Protein AF-F9PL39-F1 (afdb_monomer_lite)

pLDDT: mean 73.71, std 23.84, range [29.89, 98.06]

Structure (mmCIF, N/CA/C/O backbone):
data_AF-F9PL39-F1
#
_entry.id   AF-F9PL39-F1
#
loop_
_atom_site.group_PDB
_atom_site.id
_atom_site.type_symbol
_atom_site.label_atom_id
_atom_site.label_alt_id
_atom_site.label_comp_id
_atom_site.label_asym_id
_atom_site.label_entity_id
_atom_site.label_seq_id
_atom_site.pdbx_PDB_ins_code
_atom_site.Cartn_x
_atom_site.Cartn_y
_atom_site.Cartn_z
_atom_site.occupancy
_atom_site.B_iso_or_equiv
_atom_site.auth_seq_id
_atom_site.auth_comp_id
_atom_site.auth_asym_id
_atom_site.auth_atom_id
_atom_site.pdbx_PDB_model_num
ATOM 1 N N . MET A 1 1 ? -42.198 9.455 23.123 1.00 63.38 1 MET A N 1
ATOM 2 C CA . MET A 1 1 ? -42.756 9.471 21.752 1.00 63.38 1 MET A CA 1
ATOM 3 C C . MET A 1 1 ? -41.673 9.643 20.684 1.00 63.38 1 MET A C 1
ATOM 5 O O . MET A 1 1 ? -41.397 8.672 20.003 1.00 63.38 1 MET A O 1
ATOM 9 N N . LEU A 1 2 ? -40.977 10.785 20.571 1.00 76.50 2 LEU A N 1
ATOM 10 C CA . LEU A 1 2 ? -39.977 11.014 19.501 1.00 76.50 2 LEU A CA 1
ATOM 11 C C . LEU A 1 2 ? -38.795 10.023 19.470 1.00 76.50 2 LEU A C 1
ATOM 13 O O . LEU A 1 2 ? -38.426 9.562 18.396 1.00 76.50 2 LEU A O 1
ATOM 17 N N . LYS A 1 3 ? -38.233 9.656 20.632 1.00 79.25 3 LYS A N 1
ATOM 18 C CA . LYS A 1 3 ? -37.148 8.654 20.714 1.00 79.25 3 LYS A CA 1
ATOM 19 C C . LYS A 1 3 ? -37.566 7.282 20.179 1.00 79.25 3 LYS A C 1
ATOM 21 O O . LYS A 1 3 ? -36.783 6.631 19.501 1.00 79.25 3 LYS A O 1
ATOM 26 N N . GLU A 1 4 ? -38.802 6.877 20.451 1.00 78.56 4 GLU A N 1
ATOM 27 C CA . GLU A 1 4 ? -39.316 5.569 20.043 1.00 78.56 4 GLU A CA 1
ATOM 28 C C . GLU A 1 4 ? -39.588 5.526 18.538 1.00 78.56 4 GLU A C 1
ATOM 30 O O . GLU A 1 4 ? -39.178 4.595 17.856 1.00 78.56 4 GLU A O 1
ATOM 35 N N . VAL A 1 5 ? -40.165 6.598 17.990 1.00 80.31 5 VAL A N 1
ATOM 36 C CA . VAL A 1 5 ? -40.368 6.746 16.542 1.00 80.31 5 VAL A CA 1
ATOM 37 C C . VAL A 1 5 ? -39.029 6.798 15.794 1.00 80.31 5 VAL A C 1
ATOM 39 O O . VAL A 1 5 ? -38.899 6.205 14.726 1.00 80.31 5 VAL A O 1
ATOM 42 N N . ALA A 1 6 ? -38.013 7.470 16.347 1.00 74.69 6 ALA A N 1
ATOM 43 C CA . ALA A 1 6 ? -36.672 7.499 15.762 1.00 74.69 6 ALA A CA 1
ATOM 44 C C . ALA A 1 6 ? -36.023 6.105 15.743 1.00 74.69 6 ALA A C 1
ATOM 46 O O . ALA A 1 6 ? -35.460 5.705 14.725 1.00 74.69 6 ALA A O 1
ATOM 47 N N . ARG A 1 7 ? -36.158 5.342 16.834 1.00 73.69 7 ARG A N 1
ATOM 48 C CA . ARG A 1 7 ? -35.672 3.960 16.933 1.00 73.69 7 ARG A CA 1
ATOM 49 C C . ARG A 1 7 ? -36.397 3.032 15.955 1.00 73.69 7 ARG A C 1
ATOM 51 O O . ARG A 1 7 ? -35.748 2.272 15.246 1.00 73.69 7 ARG A O 1
ATOM 58 N N . GLN A 1 8 ? -37.719 3.151 15.847 1.00 76.50 8 GLN A N 1
ATOM 59 C CA . GLN A 1 8 ? -38.511 2.400 14.869 1.00 76.50 8 GLN A CA 1
ATOM 60 C C . GLN A 1 8 ? -38.092 2.712 13.428 1.00 76.50 8 GLN A C 1
ATOM 62 O O . GLN A 1 8 ? -37.946 1.794 12.628 1.00 76.50 8 GLN A O 1
ATOM 67 N N . ARG A 1 9 ? -37.829 3.983 13.095 1.00 81.00 9 ARG A N 1
ATOM 68 C CA . ARG A 1 9 ? -37.362 4.381 11.755 1.00 81.00 9 ARG A CA 1
ATOM 69 C C . ARG A 1 9 ? -35.947 3.898 11.434 1.00 81.00 9 ARG A C 1
ATOM 71 O O . ARG A 1 9 ? -35.710 3.515 10.296 1.00 81.00 9 ARG A O 1
ATOM 78 N N . LEU A 1 10 ? -35.033 3.893 12.409 1.00 77.31 10 LEU A N 1
ATOM 79 C CA . LEU A 1 10 ? -33.684 3.331 12.241 1.00 77.31 10 LEU A CA 1
ATOM 80 C C . LEU A 1 10 ? -33.721 1.821 11.960 1.00 77.31 10 LEU A C 1
ATOM 82 O O . LEU A 1 10 ? -32.931 1.326 11.162 1.00 77.31 10 LEU A O 1
ATOM 86 N N . ASN A 1 11 ? -34.668 1.110 12.573 1.00 73.44 11 ASN A N 1
ATOM 87 C CA . ASN A 1 11 ? -34.760 -0.345 12.478 1.00 73.44 11 ASN A CA 1
ATOM 88 C C . ASN A 1 11 ? -35.631 -0.836 11.308 1.00 73.44 11 ASN A C 1
ATOM 90 O O . ASN A 1 11 ? -35.527 -1.999 10.936 1.00 73.44 11 ASN A O 1
ATOM 94 N N . ALA A 1 12 ? -36.463 0.023 10.704 1.00 74.88 12 ALA A N 1
ATOM 95 C CA . ALA A 1 12 ? -37.460 -0.350 9.690 1.00 74.88 12 ALA A CA 1
ATOM 96 C C . ALA A 1 12 ? -36.894 -0.991 8.401 1.00 74.88 12 ALA A C 1
ATOM 98 O O . ALA A 1 12 ? -37.665 -1.496 7.591 1.00 74.88 12 ALA A O 1
ATOM 99 N N . GLY A 1 13 ? -35.572 -0.986 8.205 1.00 66.75 13 GLY A N 1
ATOM 100 C CA . GLY A 1 13 ? -34.894 -1.664 7.094 1.00 66.75 13 GLY A CA 1
ATOM 101 C C . GLY A 1 13 ? -33.728 -2.564 7.512 1.00 66.75 13 GLY A C 1
ATOM 102 O O . GLY A 1 13 ? -33.015 -3.058 6.643 1.00 66.75 13 GLY A O 1
ATOM 103 N N . GLN A 1 14 ? -33.499 -2.762 8.814 1.00 69.56 14 GLN A N 1
ATOM 104 C CA . GLN A 1 14 ? -32.452 -3.662 9.295 1.00 69.56 14 GLN A CA 1
ATOM 105 C C . GLN A 1 14 ? -33.022 -5.073 9.460 1.00 69.56 14 GLN A C 1
ATOM 107 O O . GLN A 1 14 ? -33.968 -5.290 10.213 1.00 69.56 14 GLN A O 1
ATOM 112 N N . LEU A 1 15 ? -32.437 -6.040 8.753 1.00 66.00 15 LEU A N 1
ATOM 113 C CA . LEU A 1 15 ? -32.733 -7.455 8.952 1.00 66.00 15 LEU A CA 1
ATOM 114 C C . LEU A 1 15 ? -32.071 -7.916 10.257 1.00 66.00 15 LEU A C 1
ATOM 116 O O . LEU A 1 15 ? -30.870 -7.726 10.444 1.00 66.00 15 LEU A O 1
ATOM 120 N N . SER A 1 16 ? -32.843 -8.520 11.161 1.00 63.84 16 SER A N 1
ATOM 121 C CA . SER A 1 16 ? -32.299 -9.181 12.348 1.00 63.84 16 SER A CA 1
ATOM 122 C C . SER A 1 16 ? -31.634 -10.488 11.929 1.00 63.84 16 SER A C 1
ATOM 124 O O . SER A 1 16 ? -32.301 -11.372 11.390 1.00 63.84 16 SER A O 1
ATOM 126 N N . PHE A 1 17 ? -30.335 -10.616 12.176 1.00 65.00 17 PHE A N 1
ATOM 127 C CA . PHE A 1 17 ? -29.624 -11.877 12.013 1.00 65.00 17 PHE A CA 1
ATOM 128 C C . PHE A 1 17 ? -29.540 -12.560 13.378 1.00 65.00 17 PHE A C 1
ATOM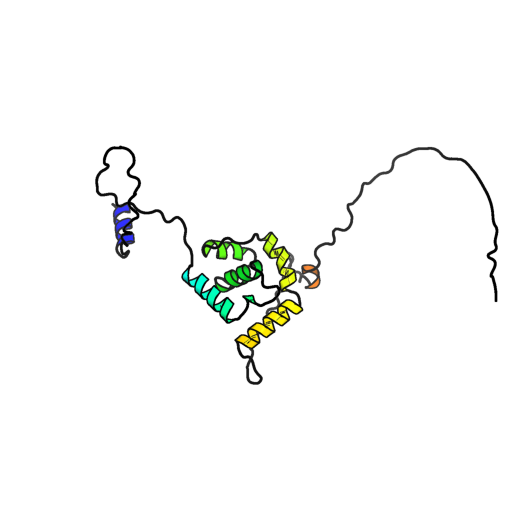 130 O O . PHE A 1 17 ? -28.848 -12.068 14.270 1.00 65.00 17 PHE A O 1
ATOM 137 N N . ASP A 1 18 ? -30.297 -13.641 13.559 1.00 67.25 18 ASP A N 1
ATOM 138 C CA . ASP A 1 18 ? -30.308 -14.388 14.815 1.00 67.25 18 ASP A CA 1
ATOM 139 C C . ASP A 1 18 ? -29.053 -15.267 14.891 1.00 67.25 18 ASP A C 1
ATOM 141 O O . ASP A 1 18 ? -28.890 -16.232 14.139 1.00 67.25 18 ASP A O 1
ATOM 145 N N . LEU A 1 19 ? -28.118 -14.879 15.757 1.00 68.50 19 LEU A N 1
ATOM 146 C CA . LEU A 1 19 ? -26.860 -15.588 15.965 1.00 68.50 19 LEU A CA 1
ATOM 147 C C . LEU A 1 19 ? -27.100 -16.757 16.930 1.00 68.50 19 LEU A C 1
ATOM 149 O O . LEU A 1 19 ? -26.823 -16.667 18.128 1.00 68.50 19 LEU A O 1
ATOM 153 N N . LEU A 1 20 ? -27.630 -17.859 16.391 1.00 67.31 20 LEU A N 1
ATOM 154 C CA . LEU A 1 20 ? -27.790 -19.123 17.113 1.00 67.31 20 LEU A CA 1
ATOM 155 C C . LEU A 1 20 ? -26.449 -19.542 17.746 1.00 67.31 20 LEU A C 1
ATOM 157 O O . LEU A 1 20 ? -25.456 -19.715 17.043 1.00 67.31 20 LEU A O 1
ATOM 161 N N . GLY A 1 21 ? -26.428 -19.698 19.075 1.00 60.00 21 GLY A N 1
ATOM 162 C CA . GLY A 1 21 ? -25.247 -20.110 19.850 1.00 60.00 21 GLY A CA 1
ATOM 163 C C . GLY A 1 21 ? -24.562 -19.010 20.674 1.00 60.00 21 GLY A C 1
ATOM 164 O O . GLY A 1 21 ? -23.625 -19.311 21.402 1.00 60.00 21 GLY A O 1
ATOM 165 N N . LEU A 1 22 ? -25.023 -17.751 20.620 1.00 57.09 22 LEU A N 1
ATOM 166 C CA . LEU A 1 22 ? -24.506 -16.672 21.489 1.00 57.09 22 LEU A CA 1
ATOM 167 C C . LEU A 1 22 ? -25.273 -16.499 22.813 1.00 57.09 22 LEU A C 1
ATOM 169 O O . LEU A 1 22 ? -24.899 -15.671 23.645 1.00 57.09 22 LEU A O 1
ATOM 173 N N . ASN A 1 23 ? -26.333 -17.281 23.030 1.00 51.94 23 ASN A N 1
ATOM 174 C CA . ASN A 1 23 ? -27.057 -17.317 24.298 1.00 51.94 23 ASN A CA 1
ATOM 175 C C . ASN A 1 23 ? -26.301 -18.237 25.267 1.00 51.94 23 ASN A C 1
ATOM 177 O O . ASN A 1 23 ? -26.475 -19.447 25.213 1.00 51.94 23 ASN A O 1
ATOM 181 N N . SER A 1 24 ? -25.430 -17.635 26.084 1.00 51.41 24 SER A N 1
ATOM 182 C CA . SER A 1 24 ? -24.678 -18.205 27.213 1.00 51.41 24 SER A CA 1
ATOM 183 C C . SER A 1 24 ? -24.866 -19.705 27.481 1.00 51.41 24 SER A C 1
ATOM 185 O O . SER A 1 24 ? -25.762 -20.098 28.222 1.00 51.41 24 SER A O 1
ATOM 187 N N . GLU A 1 25 ? -23.902 -20.518 27.052 1.00 47.12 25 GLU A N 1
ATOM 188 C CA . GLU A 1 25 ? -23.593 -21.818 27.672 1.00 47.12 25 GLU A CA 1
ATOM 189 C C . GLU A 1 25 ? -22.805 -21.635 28.988 1.00 47.12 25 GLU A C 1
ATOM 191 O O . GLU A 1 25 ? -21.859 -22.358 29.278 1.00 47.12 25 GLU A O 1
ATOM 196 N N . ASN A 1 26 ? -23.179 -20.640 29.793 1.00 47.50 26 ASN A N 1
ATOM 197 C CA . ASN A 1 26 ? -22.680 -20.464 31.155 1.00 47.50 26 ASN A CA 1
ATOM 198 C C . ASN A 1 26 ? -23.859 -20.610 32.118 1.00 47.50 26 ASN A C 1
ATOM 200 O O . ASN A 1 26 ? -24.275 -19.645 32.755 1.00 47.50 26 ASN A O 1
ATOM 204 N N . ASP A 1 27 ? -24.397 -21.827 32.204 1.00 45.38 27 ASP A N 1
ATOM 205 C CA . ASP A 1 27 ? -25.231 -22.239 33.331 1.00 45.38 27 ASP A CA 1
ATOM 206 C C . ASP A 1 27 ? -24.375 -23.041 34.316 1.00 45.38 27 ASP A C 1
ATOM 208 O O . ASP A 1 27 ? -24.215 -24.258 34.229 1.00 45.38 27 ASP A O 1
ATOM 212 N N . ALA A 1 28 ? -23.758 -22.308 35.237 1.00 47.69 28 ALA A N 1
ATOM 213 C CA . ALA A 1 28 ? -23.270 -22.847 36.494 1.00 47.69 28 ALA A CA 1
ATOM 214 C C . ALA A 1 28 ? -23.507 -21.796 37.586 1.00 47.69 28 ALA A C 1
ATOM 216 O O . ALA A 1 28 ? -22.602 -21.051 37.959 1.00 47.69 28 ALA A O 1
ATOM 217 N N . GLY A 1 29 ? -24.741 -21.746 38.096 1.00 41.25 29 GLY A N 1
ATOM 218 C CA . GLY A 1 29 ? -25.037 -21.178 39.414 1.00 41.25 29 GLY A CA 1
ATOM 219 C C . GLY A 1 29 ? -26.048 -20.029 39.438 1.00 41.25 29 GLY A C 1
ATOM 220 O O . GLY A 1 29 ? -25.672 -18.866 39.397 1.00 41.25 29 GLY A O 1
ATOM 221 N N . SER A 1 30 ? -27.320 -20.396 39.610 1.00 48.94 30 SER A N 1
ATOM 222 C CA . SER A 1 30 ? -28.378 -19.711 40.375 1.00 48.94 30 SER A CA 1
ATOM 223 C C . SER A 1 30 ? -28.378 -18.171 40.451 1.00 48.94 30 SER A C 1
ATOM 225 O O . SER A 1 30 ? -27.744 -17.591 41.332 1.00 48.94 30 SER A O 1
ATOM 227 N N . ALA A 1 31 ? -29.257 -17.523 39.676 1.00 39.81 31 ALA A N 1
ATOM 228 C CA . ALA A 1 31 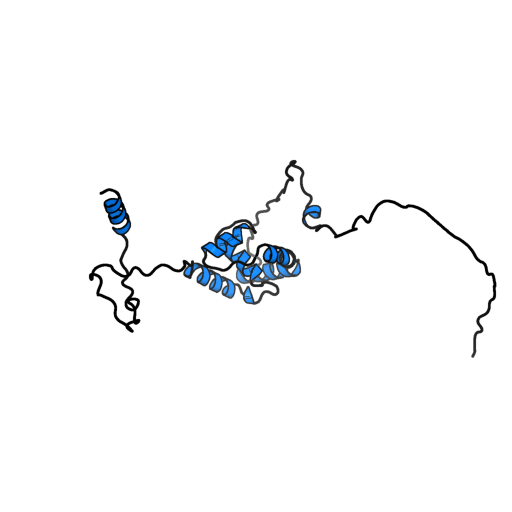? -29.897 -16.249 40.040 1.00 39.81 31 ALA A CA 1
ATOM 229 C C . ALA A 1 31 ? -31.261 -16.082 39.321 1.00 39.81 31 ALA A C 1
ATOM 231 O O . ALA A 1 31 ? -31.479 -16.734 38.300 1.00 39.81 31 ALA A O 1
ATOM 232 N N . PRO A 1 32 ? -32.200 -15.267 39.854 1.00 42.62 32 PRO A N 1
ATOM 233 C CA . PRO A 1 32 ? -33.601 -15.240 39.427 1.00 42.62 32 PRO A CA 1
ATOM 234 C C . PRO A 1 32 ? -33.806 -14.857 37.961 1.00 42.62 32 PRO A C 1
ATOM 236 O O . PRO A 1 32 ? -33.173 -13.948 37.432 1.00 42.62 32 PRO A O 1
ATOM 239 N N . GLN A 1 33 ? -34.750 -15.557 37.342 1.00 44.00 33 GLN A N 1
ATOM 240 C CA . GLN A 1 33 ? -35.158 -15.427 35.952 1.00 44.00 33 GLN A CA 1
ATOM 241 C C . GLN A 1 33 ? -35.753 -14.037 35.672 1.00 44.00 33 GLN A C 1
ATOM 243 O O . GLN A 1 33 ? -36.912 -13.767 35.985 1.00 44.00 33 GLN A O 1
ATOM 248 N N . GLU A 1 34 ? -34.946 -13.157 35.081 1.00 42.16 34 GLU A N 1
ATOM 249 C CA . GLU A 1 34 ? -35.396 -11.899 34.477 1.00 42.16 34 GLU A CA 1
ATOM 250 C C . GLU A 1 34 ? -36.321 -12.184 33.272 1.00 42.16 34 GLU A C 1
ATOM 252 O O . GLU A 1 34 ? -36.173 -13.212 32.598 1.00 42.16 34 GLU A O 1
ATOM 257 N N . PRO A 1 35 ? -37.311 -11.313 32.996 1.00 39.53 35 PRO A N 1
ATOM 258 C CA . PRO A 1 35 ? -38.401 -11.606 32.076 1.00 39.53 35 PRO A CA 1
ATOM 259 C C . PRO A 1 35 ? -37.905 -11.866 30.649 1.00 39.53 35 PRO A C 1
ATOM 261 O O . PRO A 1 35 ? -37.204 -11.058 30.036 1.00 39.53 35 PRO A O 1
ATOM 264 N N . ALA A 1 36 ? -38.338 -13.010 30.114 1.00 46.56 36 ALA A N 1
ATOM 265 C CA . ALA A 1 36 ? -38.173 -13.414 28.727 1.00 46.56 36 ALA A CA 1
ATOM 266 C C . ALA A 1 36 ? -38.708 -12.317 27.790 1.00 46.56 36 ALA A C 1
ATOM 268 O O . ALA A 1 36 ? -39.909 -12.055 27.740 1.00 46.56 36 ALA A O 1
ATOM 269 N N . GLY A 1 37 ? -37.810 -11.654 27.064 1.00 44.75 37 GLY A N 1
ATOM 270 C CA . GLY A 1 37 ? -38.177 -10.596 26.118 1.00 44.75 37 GLY A CA 1
ATOM 271 C C . GLY A 1 37 ? -37.043 -9.647 25.741 1.00 44.75 37 GLY A C 1
ATOM 272 O O . GLY A 1 37 ? -37.121 -8.988 24.705 1.00 44.75 37 GLY A O 1
ATOM 273 N N . THR A 1 38 ? -35.961 -9.600 26.517 1.00 45.69 38 THR A N 1
ATOM 274 C CA . THR A 1 38 ? -34.784 -8.800 26.160 1.00 45.69 38 THR A CA 1
ATOM 275 C C . THR A 1 38 ? -33.822 -9.669 25.361 1.00 45.69 38 THR A C 1
ATOM 277 O O . THR A 1 38 ? -32.987 -10.362 25.933 1.00 45.69 38 THR A O 1
ATOM 280 N N . GLY A 1 39 ? -33.974 -9.685 24.034 1.00 58.56 39 GLY A N 1
ATOM 281 C CA . GLY A 1 39 ? -33.012 -10.341 23.147 1.00 58.56 39 GLY A CA 1
ATOM 282 C C . GLY A 1 39 ? -31.592 -9.890 23.493 1.00 58.56 39 GLY A C 1
ATOM 283 O O . GLY A 1 39 ? -31.328 -8.688 23.578 1.00 58.56 39 GLY A O 1
ATOM 284 N N . CYS A 1 40 ? -30.701 -10.848 23.752 1.00 57.91 40 CYS A N 1
ATOM 285 C CA . CYS A 1 40 ? -29.297 -10.581 24.029 1.00 57.91 40 CYS A CA 1
ATOM 286 C C . CYS A 1 40 ? -28.684 -9.918 22.789 1.00 57.91 40 CYS A C 1
ATOM 288 O O . CYS A 1 40 ? -28.467 -10.559 21.763 1.00 57.91 40 CYS A O 1
ATOM 290 N N . VAL A 1 41 ? -28.456 -8.606 22.853 1.00 68.88 41 VAL A N 1
ATOM 291 C CA . VAL A 1 41 ? -27.728 -7.890 21.806 1.00 68.88 41 VAL A CA 1
ATOM 292 C C . VAL A 1 41 ? -26.249 -8.151 22.046 1.00 68.88 41 VAL A C 1
ATOM 294 O O . VAL A 1 41 ? -25.656 -7.569 22.955 1.00 68.88 41 VAL A O 1
ATOM 297 N N . ALA A 1 42 ? -25.655 -9.036 21.245 1.00 73.69 42 ALA A N 1
ATOM 298 C CA . ALA A 1 42 ? -24.217 -9.260 21.278 1.00 73.69 42 ALA A CA 1
ATOM 299 C C . ALA A 1 42 ? -23.487 -7.937 20.958 1.00 73.69 42 ALA A C 1
ATOM 301 O O . ALA A 1 42 ? -23.749 -7.335 19.909 1.00 73.69 42 ALA A O 1
ATOM 302 N N . PRO A 1 43 ? -22.599 -7.440 21.839 1.00 79.69 43 PRO A N 1
ATOM 303 C CA . PRO A 1 43 ? -21.891 -6.197 21.584 1.00 79.69 43 PRO A CA 1
ATOM 304 C C . PRO A 1 43 ? -20.898 -6.386 20.435 1.00 79.69 43 PRO A C 1
ATOM 306 O O . PRO A 1 43 ? -20.141 -7.356 20.396 1.00 79.69 43 PRO A O 1
ATOM 309 N N . ILE A 1 44 ? -20.860 -5.426 19.511 1.00 80.38 44 ILE A N 1
ATOM 310 C CA . ILE A 1 44 ? -19.822 -5.377 18.478 1.00 80.38 44 ILE A CA 1
ATOM 311 C C . ILE A 1 44 ? -18.502 -5.016 19.167 1.00 80.38 44 ILE A C 1
ATOM 313 O O . ILE A 1 44 ? -18.311 -3.878 19.592 1.00 80.38 44 ILE A O 1
ATOM 317 N N . ALA A 1 45 ? -17.596 -5.987 19.286 1.00 82.94 45 ALA A N 1
ATOM 318 C CA . ALA A 1 45 ? -16.293 -5.788 19.922 1.00 82.94 45 ALA A CA 1
ATOM 319 C C . ALA A 1 45 ? -15.313 -4.994 19.039 1.00 82.94 45 ALA A C 1
ATOM 321 O O . ALA A 1 45 ? -14.443 -4.291 19.551 1.00 82.94 45 ALA A O 1
ATOM 322 N N . SER A 1 46 ? -15.438 -5.105 17.714 1.00 80.50 46 SER A N 1
ATOM 323 C CA . SER A 1 46 ? -14.586 -4.414 16.744 1.00 80.50 46 SER A CA 1
ATOM 324 C C . SER A 1 46 ? -15.214 -4.407 15.347 1.00 80.50 46 SER A C 1
ATOM 326 O O . SER A 1 46 ? -16.140 -5.166 15.062 1.00 80.50 46 SER A O 1
ATOM 328 N N . ASN A 1 47 ? -14.700 -3.543 14.467 1.00 86.56 47 ASN A N 1
ATOM 329 C CA . ASN A 1 47 ? -15.044 -3.507 13.047 1.00 86.56 47 ASN A CA 1
ATOM 330 C C . ASN A 1 47 ? -13.774 -3.694 12.205 1.00 86.56 47 ASN A C 1
ATOM 332 O O . ASN A 1 47 ? -12.703 -3.216 12.586 1.00 86.56 47 ASN A O 1
ATOM 336 N N . ARG A 1 48 ? -13.885 -4.381 11.064 1.00 93.44 48 ARG A N 1
ATOM 337 C CA . ARG A 1 48 ? -12.762 -4.634 10.149 1.00 93.44 48 ARG A CA 1
ATOM 338 C C . ARG A 1 48 ? -13.239 -4.634 8.705 1.00 93.44 48 ARG A C 1
ATOM 340 O O . ARG A 1 48 ? -14.223 -5.290 8.372 1.00 93.44 48 ARG A O 1
ATOM 347 N N . MET A 1 49 ? -12.472 -4.002 7.820 1.00 95.88 49 MET A N 1
ATOM 348 C CA . MET A 1 49 ? -12.696 -4.032 6.370 1.00 95.88 49 MET A CA 1
ATOM 349 C C . MET A 1 49 ? -12.197 -5.358 5.762 1.00 95.88 49 MET A C 1
ATOM 351 O O . MET A 1 49 ? -11.326 -5.371 4.896 1.00 95.88 49 MET A O 1
ATOM 355 N N . GLY A 1 50 ? -12.707 -6.494 6.252 1.00 95.12 50 GLY A N 1
ATOM 356 C CA . GLY A 1 50 ? -12.147 -7.826 5.987 1.00 95.12 50 GLY A CA 1
ATOM 357 C C . GLY A 1 50 ? -12.006 -8.166 4.502 1.00 95.12 50 GLY A C 1
ATOM 358 O O . GLY A 1 50 ? -10.908 -8.495 4.064 1.00 95.12 50 GLY A O 1
ATOM 359 N N . VAL A 1 51 ? -13.085 -7.998 3.732 1.00 97.12 51 VAL A N 1
ATOM 360 C CA . VAL A 1 51 ? -13.113 -8.294 2.286 1.00 97.12 51 VAL A CA 1
ATOM 361 C C . VAL A 1 51 ? -12.133 -7.413 1.506 1.00 97.12 51 VAL A C 1
ATOM 363 O O . VAL A 1 51 ? -11.425 -7.897 0.628 1.00 97.12 51 VAL A O 1
ATOM 366 N N . LEU A 1 52 ? -12.050 -6.122 1.843 1.00 97.19 52 LEU A N 1
ATOM 367 C CA . LEU A 1 52 ? -11.116 -5.193 1.203 1.00 97.19 52 LEU A CA 1
ATOM 368 C C . LEU A 1 52 ? -9.664 -5.602 1.468 1.00 97.19 52 LEU A C 1
ATOM 370 O O . LEU A 1 52 ? -8.852 -5.642 0.549 1.00 97.19 52 LEU A O 1
ATOM 374 N N . LEU A 1 53 ? -9.342 -5.918 2.723 1.00 97.56 53 LEU A N 1
ATOM 375 C CA . LEU A 1 53 ? -7.992 -6.310 3.116 1.00 97.56 53 LEU A CA 1
ATOM 376 C C . LEU A 1 53 ? -7.571 -7.640 2.482 1.00 97.56 53 LEU A C 1
ATOM 378 O O . LEU A 1 53 ? -6.425 -7.766 2.058 1.00 97.56 53 LEU A O 1
ATOM 382 N N . GLU A 1 54 ? -8.489 -8.598 2.368 1.00 97.88 54 GLU A N 1
ATOM 383 C CA . GLU A 1 54 ? -8.246 -9.863 1.671 1.00 97.88 54 GLU A CA 1
ATOM 384 C C . GLU A 1 54 ? -8.014 -9.644 0.170 1.00 97.88 54 GLU A C 1
ATOM 386 O O . GLU A 1 54 ? -7.047 -10.160 -0.388 1.00 97.88 54 GLU A O 1
ATOM 391 N N . ALA A 1 55 ? -8.830 -8.809 -0.482 1.00 98.06 55 ALA A N 1
ATOM 392 C CA . ALA A 1 55 ? -8.636 -8.465 -1.890 1.00 98.06 55 ALA A CA 1
ATOM 393 C C . ALA A 1 55 ? -7.275 -7.789 -2.139 1.00 98.06 55 ALA A C 1
ATOM 395 O O . ALA A 1 55 ? -6.586 -8.114 -3.109 1.00 98.06 55 ALA A O 1
ATOM 396 N N . LEU A 1 56 ? -6.857 -6.885 -1.245 1.00 97.50 56 LEU A N 1
ATOM 397 C CA . LEU A 1 56 ? -5.537 -6.253 -1.308 1.00 97.50 56 LEU A CA 1
ATOM 398 C C . LEU A 1 56 ? -4.404 -7.265 -1.098 1.00 97.50 56 LEU A C 1
ATOM 400 O O . LEU A 1 56 ? -3.392 -7.181 -1.789 1.00 97.50 56 LEU A O 1
ATOM 404 N N . GLU A 1 57 ? -4.566 -8.240 -0.202 1.00 97.44 57 GLU A N 1
ATOM 405 C CA . GLU A 1 57 ? -3.586 -9.313 -0.000 1.00 97.44 57 GLU A CA 1
ATOM 406 C C . GLU A 1 57 ? -3.457 -10.220 -1.234 1.00 97.44 57 GLU A C 1
ATOM 408 O O . GLU A 1 57 ? -2.345 -10.559 -1.649 1.00 97.44 57 GLU A O 1
ATOM 413 N N . VAL A 1 58 ? -4.577 -10.580 -1.865 1.00 98.06 58 VAL A N 1
ATOM 414 C CA . VAL A 1 58 ? -4.575 -11.354 -3.116 1.00 98.06 58 VAL A CA 1
ATOM 415 C C . VAL A 1 58 ? -3.870 -10.576 -4.227 1.00 98.06 58 VAL A C 1
ATOM 417 O O . VAL A 1 58 ? -3.008 -11.132 -4.912 1.00 98.06 58 VAL A O 1
ATOM 420 N N . ALA A 1 59 ? -4.179 -9.286 -4.384 1.00 96.62 59 ALA A N 1
ATOM 421 C CA . ALA A 1 59 ? -3.519 -8.432 -5.368 1.00 96.62 59 ALA A CA 1
ATOM 422 C C . ALA A 1 59 ? -2.011 -8.303 -5.093 1.00 96.62 59 ALA A C 1
ATOM 424 O O . ALA A 1 59 ? -1.202 -8.407 -6.014 1.00 96.62 59 ALA A O 1
ATOM 425 N N . TRP A 1 60 ? -1.622 -8.143 -3.827 1.00 97.38 60 TRP A N 1
ATOM 426 C CA . TRP A 1 60 ? -0.224 -8.072 -3.401 1.00 97.38 60 TRP A CA 1
ATOM 427 C C . TRP A 1 60 ? 0.575 -9.314 -3.823 1.00 97.38 60 TRP A C 1
ATOM 429 O O . TRP A 1 60 ? 1.633 -9.196 -4.453 1.00 97.38 60 TRP A O 1
ATOM 439 N N . LYS A 1 61 ? 0.020 -10.505 -3.556 1.00 96.94 61 LYS A N 1
ATOM 440 C CA . LYS A 1 61 ? 0.588 -11.801 -3.961 1.00 96.94 61 LYS A CA 1
ATOM 441 C C . LYS A 1 61 ? 0.646 -11.960 -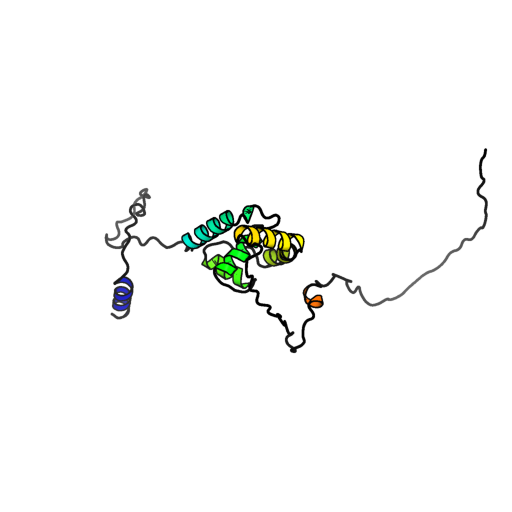5.477 1.00 96.94 61 LYS A C 1
ATOM 443 O O . LYS A 1 61 ? 1.662 -12.411 -6.000 1.00 96.94 61 LYS A O 1
ATOM 448 N N . ALA A 1 62 ? -0.417 -11.573 -6.185 1.00 96.94 62 ALA A N 1
ATOM 449 C CA . ALA A 1 62 ? -0.495 -11.677 -7.642 1.00 96.94 62 ALA A CA 1
ATOM 450 C C . ALA A 1 62 ? 0.569 -10.818 -8.343 1.00 96.94 62 ALA A C 1
ATOM 452 O O . ALA A 1 62 ? 1.186 -11.264 -9.310 1.00 96.94 62 ALA A O 1
ATOM 453 N N . VAL A 1 63 ? 0.820 -9.614 -7.822 1.00 96.81 63 VAL A N 1
ATOM 454 C CA . VAL A 1 63 ? 1.880 -8.717 -8.305 1.00 96.81 63 VAL A CA 1
ATOM 455 C C . VAL A 1 63 ? 3.277 -9.252 -7.952 1.00 96.81 63 VAL A C 1
ATOM 457 O O . VAL A 1 63 ? 4.249 -8.948 -8.640 1.00 96.81 63 VAL A O 1
ATOM 460 N N . GLY A 1 64 ? 3.382 -10.096 -6.922 1.00 96.81 64 GLY A N 1
ATOM 461 C CA . GLY A 1 64 ? 4.633 -10.707 -6.475 1.00 96.81 64 GLY A CA 1
ATOM 462 C C . GLY A 1 64 ? 5.418 -9.849 -5.484 1.00 96.81 64 GLY A C 1
ATOM 463 O O . GLY A 1 64 ? 6.615 -10.072 -5.309 1.00 96.81 64 GLY A O 1
ATOM 464 N N . LEU A 1 65 ? 4.765 -8.881 -4.830 1.00 96.88 65 LEU A N 1
ATOM 465 C CA . LEU A 1 65 ? 5.415 -7.951 -3.898 1.00 96.88 65 LEU A CA 1
ATOM 466 C C . LEU A 1 65 ? 6.007 -8.648 -2.663 1.00 96.88 65 LEU A C 1
ATOM 468 O O . LEU A 1 65 ? 6.979 -8.149 -2.110 1.00 96.88 65 LEU A O 1
ATOM 472 N N . ASP A 1 66 ? 5.517 -9.836 -2.295 1.00 95.50 66 ASP A N 1
ATOM 473 C CA . ASP A 1 66 ? 6.105 -10.667 -1.226 1.00 95.50 66 ASP A CA 1
ATOM 474 C C . ASP A 1 66 ? 7.538 -11.131 -1.516 1.00 95.50 66 ASP A C 1
ATOM 476 O O . ASP A 1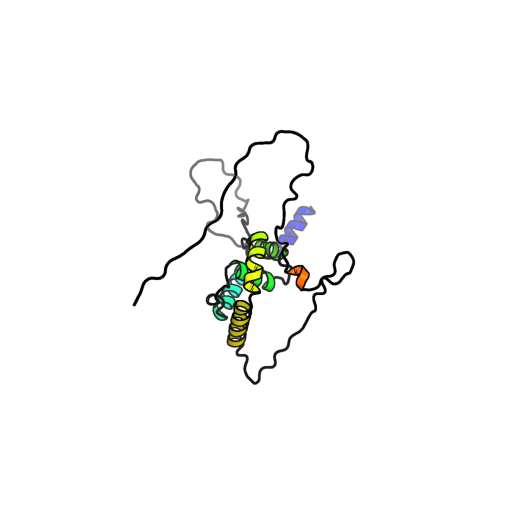 66 ? 8.253 -11.559 -0.614 1.00 95.50 66 ASP A O 1
ATOM 480 N N . ARG A 1 67 ? 7.961 -11.082 -2.784 1.00 94.56 67 ARG A N 1
ATOM 481 C CA . ARG A 1 67 ? 9.308 -11.475 -3.222 1.00 94.56 67 ARG A CA 1
ATOM 482 C C . ARG A 1 67 ? 10.214 -10.271 -3.467 1.00 94.56 67 ARG A C 1
ATOM 484 O O . ARG A 1 67 ? 11.330 -10.445 -3.947 1.00 94.56 67 ARG A O 1
ATOM 491 N N . LEU A 1 68 ? 9.723 -9.057 -3.222 1.00 96.94 68 LEU A N 1
ATOM 492 C CA . LEU A 1 68 ? 10.497 -7.844 -3.423 1.00 96.94 68 LEU A CA 1
ATOM 493 C C . LEU A 1 68 ? 11.400 -7.605 -2.212 1.00 96.94 68 LEU A C 1
ATOM 495 O O . LEU A 1 68 ? 10.929 -7.254 -1.131 1.00 96.94 68 LEU A O 1
ATOM 499 N N . ASP A 1 69 ? 12.708 -7.741 -2.414 1.00 95.56 69 ASP A N 1
ATOM 500 C CA . ASP A 1 69 ? 13.695 -7.451 -1.378 1.00 95.56 69 ASP A CA 1
ATOM 501 C C . ASP A 1 69 ? 13.530 -6.016 -0.847 1.00 95.56 69 ASP A C 1
ATOM 503 O O . ASP A 1 69 ? 13.553 -5.040 -1.602 1.00 95.56 69 ASP A O 1
ATOM 507 N N . GLY A 1 70 ? 13.352 -5.888 0.470 1.00 92.62 70 GLY A N 1
ATOM 508 C CA . GLY A 1 70 ? 13.131 -4.610 1.155 1.00 92.62 70 GLY A CA 1
ATOM 509 C C . GLY A 1 70 ? 11.665 -4.168 1.276 1.00 92.62 70 GLY A C 1
ATOM 510 O O . GLY A 1 70 ? 11.408 -3.161 1.936 1.00 92.62 70 GLY A O 1
ATOM 511 N N . ALA A 1 71 ? 10.702 -4.899 0.700 1.00 95.62 71 ALA A N 1
ATOM 512 C CA . ALA A 1 71 ? 9.268 -4.650 0.882 1.00 95.62 71 ALA A CA 1
ATOM 513 C C . ALA A 1 71 ? 8.759 -5.304 2.176 1.00 95.62 71 ALA A C 1
ATOM 515 O O . ALA A 1 71 ? 8.099 -6.339 2.166 1.00 95.62 71 ALA A O 1
ATOM 516 N N . ASP A 1 72 ? 9.108 -4.706 3.310 1.00 96.50 72 ASP A N 1
ATOM 517 C CA . ASP A 1 72 ? 8.703 -5.189 4.631 1.00 96.50 72 ASP A CA 1
ATOM 518 C C . ASP A 1 72 ? 7.232 -4.864 4.982 1.00 96.50 72 ASP A C 1
ATOM 520 O O . ASP A 1 72 ? 6.489 -4.222 4.234 1.00 96.50 72 ASP A O 1
ATOM 524 N N . GLU A 1 73 ? 6.798 -5.289 6.172 1.00 96.31 73 GLU A N 1
ATOM 525 C CA . GLU A 1 73 ? 5.437 -5.036 6.660 1.00 96.31 73 GLU A CA 1
ATOM 526 C C . GLU A 1 73 ? 5.119 -3.534 6.776 1.00 96.31 73 GLU A C 1
ATOM 528 O O . GLU A 1 73 ? 3.982 -3.121 6.557 1.00 96.31 73 GLU A O 1
ATOM 533 N N . VAL A 1 74 ? 6.116 -2.690 7.066 1.00 97.50 74 VAL A N 1
ATOM 534 C CA . VAL A 1 74 ? 5.933 -1.231 7.143 1.00 97.50 74 VAL A CA 1
ATOM 535 C C . VAL A 1 74 ? 5.613 -0.666 5.755 1.00 97.50 74 VAL A C 1
ATOM 537 O O . VAL A 1 74 ? 4.711 0.168 5.622 1.00 97.50 74 VAL A O 1
ATOM 540 N N . PHE A 1 75 ? 6.290 -1.153 4.712 1.00 97.25 75 PHE A N 1
ATOM 541 C CA . PHE A 1 75 ? 5.990 -0.812 3.324 1.00 97.25 75 PHE A CA 1
ATOM 542 C C . PHE A 1 75 ? 4.580 -1.273 2.943 1.00 97.25 75 PHE A C 1
ATOM 544 O O . PHE A 1 75 ? 3.795 -0.476 2.421 1.00 97.25 75 PHE A O 1
ATOM 551 N N . ARG A 1 76 ? 4.221 -2.520 3.277 1.00 97.31 76 ARG A N 1
ATOM 552 C CA . ARG A 1 76 ? 2.887 -3.079 3.011 1.00 97.31 76 ARG A CA 1
ATOM 553 C C . ARG A 1 76 ? 1.778 -2.263 3.663 1.00 97.31 76 ARG A C 1
ATOM 555 O O . ARG A 1 76 ? 0.800 -1.925 2.995 1.00 97.31 76 ARG A O 1
ATOM 562 N N . GLN A 1 77 ? 1.938 -1.883 4.928 1.00 97.25 77 GLN A N 1
ATOM 563 C CA . GLN A 1 77 ? 0.973 -1.037 5.631 1.00 97.25 77 GLN A CA 1
ATOM 564 C C . GLN A 1 77 ? 0.842 0.352 4.994 1.00 97.25 77 GLN A C 1
ATOM 566 O O . GLN A 1 77 ? -0.274 0.843 4.825 1.00 97.25 77 GLN A O 1
ATOM 571 N N . LEU A 1 78 ? 1.950 0.978 4.583 1.00 96.69 78 LEU A N 1
ATOM 572 C CA . LEU A 1 78 ? 1.906 2.281 3.911 1.00 96.69 78 LEU A CA 1
ATOM 573 C C . LEU A 1 78 ? 1.195 2.219 2.558 1.00 96.69 78 LEU A C 1
ATOM 575 O O . LEU A 1 78 ? 0.374 3.091 2.273 1.00 96.69 78 LEU A O 1
ATOM 579 N N . VAL A 1 79 ? 1.496 1.214 1.734 1.00 96.44 79 VAL A N 1
ATOM 580 C CA . VAL A 1 79 ? 0.831 1.030 0.435 1.00 96.44 79 VAL A CA 1
ATOM 581 C C . VAL A 1 79 ? -0.650 0.722 0.641 1.00 96.44 79 VAL A C 1
ATOM 583 O O . VAL A 1 79 ? -1.486 1.363 0.014 1.00 96.44 79 VAL A O 1
ATOM 586 N N . THR A 1 80 ? -0.979 -0.176 1.574 1.00 97.50 80 THR A N 1
ATOM 587 C CA . THR A 1 80 ? -2.366 -0.523 1.928 1.00 97.50 80 THR A CA 1
ATOM 588 C C . THR A 1 80 ? -3.154 0.725 2.313 1.00 97.50 80 THR A C 1
ATOM 590 O O . THR A 1 80 ? -4.186 1.004 1.712 1.00 97.50 80 THR A O 1
ATOM 593 N N . ALA A 1 81 ? -2.637 1.532 3.244 1.00 97.62 81 ALA A N 1
ATOM 594 C CA . ALA A 1 81 ? -3.296 2.765 3.662 1.00 97.62 81 ALA A CA 1
ATOM 595 C C . ALA A 1 81 ? -3.516 3.727 2.486 1.00 97.62 81 ALA A C 1
ATOM 597 O O . ALA A 1 81 ? -4.598 4.280 2.348 1.00 97.62 81 ALA A O 1
ATOM 598 N N . ARG A 1 82 ? -2.510 3.889 1.617 1.00 95.38 82 ARG A N 1
ATOM 599 C CA . ARG A 1 82 ? -2.563 4.790 0.454 1.00 95.38 82 ARG A CA 1
ATOM 600 C C . ARG A 1 82 ? -3.518 4.330 -0.647 1.00 95.38 82 ARG A C 1
ATOM 602 O O . ARG A 1 82 ? -3.991 5.177 -1.398 1.00 95.38 82 ARG A O 1
ATOM 609 N N . LEU A 1 83 ? -3.759 3.025 -0.760 1.00 96.12 83 LEU A N 1
ATOM 610 C CA . LEU A 1 83 ? -4.745 2.457 -1.681 1.00 96.12 83 LEU A CA 1
ATOM 611 C C . LEU A 1 83 ? -6.173 2.616 -1.153 1.00 96.12 83 LEU A C 1
ATOM 613 O O . LEU A 1 83 ? -7.081 2.840 -1.946 1.00 96.12 83 LEU A O 1
ATOM 617 N N . ILE A 1 84 ? -6.362 2.517 0.167 1.00 96.62 84 ILE A N 1
ATOM 618 C CA . ILE A 1 84 ? -7.658 2.763 0.814 1.00 96.62 84 ILE A CA 1
ATOM 619 C C . ILE A 1 84 ? -8.004 4.253 0.741 1.00 96.62 84 ILE A C 1
ATOM 621 O O . ILE A 1 84 ? -9.097 4.619 0.318 1.00 96.62 84 ILE A O 1
ATOM 625 N N . GLU A 1 85 ? -7.062 5.114 1.126 1.00 95.44 85 GLU A N 1
ATOM 626 C CA . GLU A 1 85 ? -7.225 6.562 1.096 1.00 95.44 85 GLU A CA 1
ATOM 627 C C . GLU A 1 85 ? -5.887 7.248 0.756 1.00 95.44 85 GLU A C 1
ATOM 629 O O . GLU A 1 85 ? -4.884 7.034 1.447 1.00 95.44 85 GLU A O 1
ATOM 634 N N . PRO A 1 86 ? -5.826 8.114 -0.276 1.00 92.75 86 PRO A N 1
ATOM 635 C CA . PRO A 1 86 ? -4.592 8.774 -0.702 1.00 92.75 86 PRO A CA 1
ATOM 636 C C . PRO A 1 86 ? -4.197 9.921 0.249 1.00 92.75 86 PRO A C 1
ATOM 638 O O . PRO A 1 86 ? -4.169 11.092 -0.123 1.00 92.75 86 PRO A O 1
ATOM 641 N N . THR A 1 87 ? -3.852 9.579 1.489 1.00 91.00 87 THR A N 1
ATOM 642 C CA . THR A 1 87 ? -3.588 10.529 2.577 1.00 91.00 87 THR A CA 1
ATOM 643 C C . THR A 1 87 ? -2.092 10.716 2.879 1.00 91.00 87 THR A C 1
ATOM 645 O O . THR A 1 87 ? -1.212 10.159 2.221 1.00 91.00 87 THR A O 1
ATOM 648 N N . SER A 1 88 ? -1.755 11.540 3.872 1.00 91.06 88 SER A N 1
ATOM 649 C CA . SER A 1 88 ? -0.376 11.753 4.325 1.00 91.06 88 SER A CA 1
ATOM 650 C C . SER A 1 88 ? 0.217 10.515 5.023 1.00 91.06 88 SER A C 1
ATOM 652 O O . SER A 1 88 ? -0.488 9.659 5.542 1.00 91.06 88 SER A O 1
ATOM 654 N N . LYS A 1 89 ? 1.553 10.445 5.129 1.00 91.00 89 LYS A N 1
ATOM 655 C CA . LYS A 1 89 ? 2.260 9.372 5.869 1.00 91.00 89 LYS A CA 1
ATOM 656 C C . LYS A 1 89 ? 1.939 9.330 7.370 1.00 91.00 89 LYS A C 1
ATOM 658 O O . LYS A 1 89 ? 2.246 8.347 8.028 1.00 91.00 89 LYS A O 1
ATOM 663 N N . GLN A 1 90 ? 1.440 10.431 7.928 1.00 92.31 90 GLN A N 1
ATOM 664 C CA . GLN A 1 90 ? 1.021 10.490 9.327 1.00 92.31 90 GLN A CA 1
ATOM 665 C C . GLN A 1 90 ? -0.418 9.995 9.473 1.00 92.31 90 GLN A C 1
ATOM 667 O O . GLN A 1 90 ? -0.724 9.250 10.397 1.00 92.31 90 GLN A O 1
ATOM 672 N N . ASP A 1 91 ? -1.281 10.386 8.540 1.00 95.12 91 ASP A N 1
ATOM 673 C CA . ASP A 1 91 ? -2.698 10.030 8.560 1.00 95.12 91 ASP A CA 1
ATOM 674 C C . ASP A 1 91 ? -2.954 8.577 8.115 1.00 95.12 91 ASP A C 1
ATOM 676 O O . ASP A 1 91 ? -3.988 8.003 8.433 1.00 95.12 91 ASP A O 1
ATOM 680 N N . SER A 1 92 ? -1.970 7.906 7.503 1.00 96.44 92 SER A N 1
ATOM 681 C CA . SER A 1 92 ? -2.053 6.467 7.211 1.00 96.44 92 SER A CA 1
ATOM 682 C C . SER A 1 92 ? -2.303 5.605 8.456 1.00 96.44 92 SER A C 1
ATOM 684 O O . SER A 1 92 ? -2.906 4.544 8.346 1.00 96.44 92 SER A O 1
ATOM 686 N N . LEU A 1 93 ? -1.872 6.045 9.646 1.00 97.38 93 LEU A N 1
ATOM 687 C CA . LEU A 1 93 ? -2.126 5.330 10.903 1.00 97.38 93 LEU A CA 1
ATOM 688 C C . LEU A 1 93 ? -3.628 5.297 11.237 1.00 97.38 93 LEU A C 1
ATOM 690 O O . LEU A 1 93 ? -4.130 4.268 11.693 1.00 97.38 93 LEU A O 1
ATOM 694 N N . ARG A 1 94 ? -4.341 6.404 10.979 1.00 96.94 94 ARG A N 1
ATOM 695 C CA . ARG A 1 94 ? -5.798 6.493 11.143 1.00 96.94 94 ARG A CA 1
ATOM 696 C C . ARG A 1 94 ? -6.489 5.536 10.176 1.00 96.94 94 ARG A C 1
ATOM 698 O O . ARG A 1 94 ? -7.260 4.697 10.624 1.00 96.94 94 ARG A O 1
ATOM 705 N N . VAL A 1 95 ? -6.134 5.600 8.892 1.00 97.88 95 VAL A N 1
ATOM 706 C CA . VAL A 1 95 ? -6.714 4.744 7.840 1.00 97.88 95 VAL A CA 1
ATOM 707 C C . VAL A 1 95 ? -6.571 3.258 8.177 1.00 97.88 95 VAL A C 1
ATOM 709 O O . VAL A 1 95 ? -7.529 2.499 8.076 1.00 97.88 95 VAL A O 1
ATOM 712 N N . LEU A 1 96 ? -5.390 2.830 8.632 1.00 97.31 96 LEU A N 1
ATOM 713 C CA . LEU A 1 96 ? -5.156 1.436 9.026 1.00 97.31 96 LEU A CA 1
ATOM 714 C C . LEU A 1 96 ? -5.998 1.030 10.240 1.00 97.31 96 LEU A C 1
ATOM 716 O O . LEU A 1 96 ? -6.549 -0.067 10.254 1.00 97.31 96 LEU A O 1
ATOM 720 N N . THR A 1 97 ? -6.135 1.919 11.225 1.00 97.00 97 THR A N 1
ATOM 721 C CA . THR A 1 97 ? -6.972 1.673 12.409 1.00 97.00 97 THR A CA 1
ATOM 722 C C . THR A 1 97 ? -8.441 1.519 12.015 1.00 97.00 97 THR A C 1
ATOM 724 O O . THR A 1 97 ? -9.091 0.565 12.431 1.00 97.00 97 THR A O 1
ATOM 727 N N . GLU A 1 98 ? -8.954 2.408 11.161 1.00 96.31 98 GLU A N 1
ATOM 728 C CA . GLU A 1 98 ? -10.326 2.349 10.637 1.00 96.31 98 GLU A CA 1
ATOM 729 C C . GLU A 1 98 ? -10.572 1.105 9.772 1.00 96.31 98 GLU A C 1
ATOM 731 O O . GLU A 1 98 ? -11.666 0.542 9.789 1.00 96.31 98 GLU A O 1
ATOM 736 N N . ALA A 1 99 ? -9.544 0.623 9.068 1.00 96.56 99 ALA A N 1
ATOM 737 C CA . ALA A 1 99 ? -9.599 -0.636 8.332 1.00 96.56 99 ALA A CA 1
ATOM 738 C C . ALA A 1 99 ? -9.622 -1.880 9.245 1.00 96.56 99 ALA A C 1
ATOM 740 O O . ALA A 1 99 ? -9.880 -2.989 8.765 1.00 96.56 99 ALA A O 1
ATOM 741 N N . GLY A 1 100 ? -9.378 -1.721 10.550 1.00 96.31 100 GLY A N 1
ATOM 742 C CA . GLY A 1 100 ? -9.277 -2.813 11.519 1.00 96.31 100 GLY A CA 1
ATOM 743 C C . GLY A 1 100 ? -7.900 -3.485 11.541 1.00 96.31 100 GLY A C 1
ATOM 744 O O . GLY A 1 100 ? -7.802 -4.681 11.823 1.00 96.31 100 GLY A O 1
ATOM 745 N N . LEU A 1 101 ? -6.838 -2.746 11.204 1.00 96.19 101 LEU A N 1
ATOM 746 C CA . LEU A 1 101 ? -5.438 -3.157 11.344 1.00 96.19 101 LEU A CA 1
ATOM 747 C C . LEU A 1 101 ? -4.768 -2.420 12.510 1.00 96.19 101 LEU A C 1
ATOM 749 O O . LEU A 1 101 ? -5.151 -1.310 12.869 1.00 96.19 101 LEU A O 1
ATOM 753 N N . SER A 1 102 ? -3.715 -3.014 13.073 1.00 96.44 102 SER A N 1
ATOM 754 C CA . SER A 1 102 ? -2.854 -2.347 14.055 1.00 96.44 102 SER A CA 1
ATOM 755 C C . SER A 1 102 ? -1.713 -1.618 13.337 1.00 96.44 102 SER A C 1
ATOM 757 O O . SER A 1 102 ? -0.805 -2.280 12.820 1.00 96.44 102 SER A O 1
ATOM 759 N N . PRO A 1 103 ? -1.733 -0.275 13.269 1.00 96.94 103 PRO A N 1
ATOM 760 C CA . PRO A 1 103 ? -0.713 0.463 12.545 1.00 96.94 103 PRO A CA 1
ATOM 761 C C . PRO A 1 103 ? 0.630 0.444 13.272 1.00 96.94 103 PRO A C 1
ATOM 763 O O . PRO A 1 103 ? 0.707 0.595 14.495 1.00 96.94 103 PRO A O 1
ATOM 766 N N . VAL A 1 104 ? 1.714 0.366 12.504 1.00 97.25 104 VAL A N 1
ATOM 767 C CA . VAL A 1 104 ? 3.048 0.664 13.029 1.00 97.25 104 VAL A CA 1
ATOM 768 C C . VAL A 1 104 ? 3.165 2.134 13.436 1.00 97.25 104 VAL A C 1
ATOM 770 O O . VAL A 1 104 ? 2.544 3.029 12.858 1.00 97.25 104 VAL A O 1
ATOM 773 N N . SER A 1 105 ? 4.008 2.405 14.435 1.00 95.81 105 SER A N 1
ATOM 774 C CA . SER A 1 105 ? 4.210 3.772 14.913 1.00 95.81 105 SER A CA 1
ATOM 775 C C . SER A 1 105 ? 4.757 4.685 13.809 1.00 95.81 105 SER A C 1
ATOM 777 O O . SER A 1 105 ? 5.565 4.279 12.968 1.00 95.81 105 SER A O 1
ATOM 779 N N . TYR A 1 106 ? 4.401 5.968 13.863 1.00 95.94 106 TYR A N 1
ATOM 780 C CA . TYR A 1 106 ? 4.900 6.954 12.904 1.00 95.94 106 TYR A CA 1
ATOM 781 C C . TYR A 1 106 ? 6.433 7.102 12.944 1.00 95.94 106 TYR A C 1
ATOM 783 O O . TYR A 1 106 ? 7.071 7.378 11.926 1.00 95.94 106 TYR A O 1
ATOM 791 N N . ALA A 1 107 ? 7.049 6.884 14.110 1.00 97.00 107 ALA A N 1
ATOM 792 C CA . ALA A 1 107 ? 8.502 6.870 14.247 1.00 97.00 107 ALA A CA 1
ATOM 793 C C . ALA A 1 107 ? 9.131 5.697 13.478 1.00 97.00 107 ALA A C 1
ATOM 795 O O . ALA A 1 107 ? 10.138 5.892 12.797 1.00 97.00 107 ALA A O 1
ATOM 796 N N . THR A 1 108 ? 8.519 4.511 13.543 1.00 97.38 108 THR A N 1
ATOM 797 C CA . THR A 1 108 ? 8.932 3.333 12.765 1.00 97.38 108 THR A CA 1
ATOM 798 C C . THR A 1 108 ? 8.809 3.613 11.274 1.00 97.38 108 THR A C 1
ATOM 800 O O . THR A 1 108 ? 9.794 3.476 10.556 1.00 97.38 108 THR A O 1
ATOM 803 N N . VAL A 1 109 ? 7.660 4.133 10.827 1.00 96.06 109 VAL A N 1
ATOM 804 C CA . VAL A 1 109 ? 7.458 4.562 9.433 1.00 96.06 109 VAL A CA 1
ATOM 805 C C . VAL A 1 109 ? 8.608 5.458 8.970 1.00 96.06 109 VAL A C 1
ATOM 807 O O . VAL A 1 109 ? 9.272 5.147 7.984 1.00 96.06 109 VAL A O 1
ATOM 810 N N . LYS A 1 110 ? 8.914 6.538 9.704 1.00 95.94 110 LYS A N 1
ATOM 811 C CA . LYS A 1 110 ? 9.989 7.469 9.320 1.00 95.94 110 LYS A CA 1
ATOM 812 C C . LYS A 1 110 ? 11.363 6.819 9.196 1.00 95.94 110 LYS A C 1
ATOM 814 O O . LYS A 1 110 ? 12.130 7.246 8.340 1.00 95.94 110 LYS A O 1
ATOM 819 N N . ARG A 1 111 ? 11.681 5.844 10.048 1.00 97.62 111 ARG A N 1
ATOM 820 C CA . ARG A 1 111 ? 12.975 5.146 10.022 1.00 97.62 111 ARG A CA 1
ATOM 821 C C . ARG A 1 111 ? 13.140 4.284 8.773 1.00 97.62 111 ARG A C 1
ATOM 823 O O . ARG A 1 111 ? 14.257 4.169 8.289 1.00 97.62 111 ARG A O 1
ATOM 830 N N . HIS A 1 112 ? 12.045 3.735 8.249 1.00 96.69 112 HIS A N 1
ATOM 831 C CA . HIS A 1 112 ? 12.069 2.878 7.065 1.00 96.69 112 HIS A CA 1
ATOM 832 C C . HIS A 1 112 ? 11.960 3.662 5.747 1.00 96.69 112 HIS A C 1
ATOM 834 O O . HIS A 1 112 ? 12.495 3.235 4.737 1.00 96.69 112 HIS A O 1
ATOM 840 N N . LEU A 1 113 ? 11.348 4.853 5.728 1.00 94.88 113 LEU A N 1
ATOM 841 C CA . LEU A 1 113 ? 11.200 5.638 4.487 1.00 94.88 113 LEU A CA 1
ATOM 842 C C . LEU A 1 113 ? 12.485 5.822 3.649 1.00 94.88 113 LEU A C 1
ATOM 844 O O . LEU A 1 113 ? 12.369 5.788 2.423 1.00 94.88 113 LEU A O 1
ATOM 848 N N . PRO A 1 114 ? 13.683 6.038 4.232 1.00 96.25 114 PRO A N 1
ATOM 849 C CA . PRO A 1 114 ? 14.908 6.154 3.447 1.00 96.25 114 PRO A CA 1
ATOM 850 C C . PRO A 1 114 ? 15.260 4.889 2.656 1.00 96.25 114 PRO A C 1
ATOM 852 O O . PRO A 1 114 ? 15.772 5.021 1.548 1.00 96.25 114 PRO A O 1
ATOM 855 N N . SER A 1 115 ? 14.971 3.685 3.169 1.00 96.19 115 SER A N 1
ATOM 856 C CA . SER A 1 115 ? 15.283 2.443 2.444 1.00 96.19 115 SER A CA 1
ATOM 857 C C . SER A 1 115 ? 14.405 2.289 1.204 1.00 96.19 115 SER A C 1
ATOM 859 O O . SER A 1 115 ? 14.906 1.916 0.148 1.00 96.19 115 SER A O 1
ATOM 861 N N . TYR A 1 116 ? 13.131 2.686 1.273 1.00 95.94 116 TYR A N 1
ATOM 862 C CA . TYR A 1 116 ? 12.237 2.658 0.108 1.00 95.94 116 TYR A CA 1
ATOM 863 C C . TYR A 1 116 ? 12.563 3.731 -0.936 1.00 95.94 116 TYR A C 1
ATOM 865 O O . TYR A 1 116 ? 12.105 3.653 -2.072 1.00 95.94 116 TYR A O 1
ATOM 873 N N . ALA A 1 117 ? 13.320 4.763 -0.556 1.00 93.88 117 ALA A N 1
ATOM 874 C CA . ALA A 1 117 ? 13.808 5.785 -1.475 1.00 93.88 117 ALA A CA 1
ATOM 875 C C . ALA A 1 117 ? 15.136 5.394 -2.145 1.00 93.88 117 ALA A C 1
ATOM 877 O O . ALA A 1 117 ? 15.593 6.114 -3.034 1.00 93.88 117 ALA A O 1
ATOM 878 N N . ALA A 1 118 ? 15.761 4.288 -1.725 1.00 95.94 118 ALA A N 1
ATOM 879 C CA . ALA A 1 118 ? 16.994 3.805 -2.325 1.00 95.94 118 ALA A CA 1
ATOM 880 C C . ALA A 1 118 ? 16.779 3.445 -3.803 1.00 95.94 118 ALA A C 1
ATOM 882 O O . ALA A 1 118 ? 15.735 2.913 -4.199 1.00 95.94 118 ALA A O 1
ATOM 883 N N . GLU A 1 119 ? 17.785 3.728 -4.628 1.00 96.12 119 GLU A N 1
ATOM 884 C CA . GLU A 1 119 ? 17.695 3.519 -6.072 1.00 96.12 119 GLU A CA 1
ATOM 885 C C . GLU A 1 119 ? 17.454 2.045 -6.419 1.00 96.12 119 GLU A C 1
ATOM 887 O O . GLU A 1 119 ? 16.586 1.745 -7.233 1.00 96.12 119 GLU A O 1
ATOM 892 N N . ASP A 1 120 ? 18.141 1.120 -5.749 1.00 96.69 120 ASP A N 1
ATOM 893 C CA . ASP A 1 120 ? 17.970 -0.314 -5.997 1.00 96.69 120 ASP A CA 1
ATOM 894 C C . ASP A 1 120 ? 16.552 -0.791 -5.671 1.00 96.69 120 ASP A C 1
ATOM 896 O O . ASP A 1 120 ? 15.939 -1.500 -6.471 1.00 96.69 120 ASP A O 1
ATOM 900 N N . PHE A 1 121 ? 15.985 -0.339 -4.546 1.00 97.31 121 PHE A N 1
ATOM 901 C CA . PHE A 1 121 ? 14.609 -0.670 -4.179 1.00 97.31 121 PHE A CA 1
ATOM 902 C C . PHE A 1 121 ? 13.616 -0.126 -5.211 1.00 97.31 121 PHE A C 1
ATOM 904 O O . PHE A 1 121 ? 12.799 -0.874 -5.749 1.00 97.31 121 PHE A O 1
ATOM 911 N N . THR A 1 122 ? 13.707 1.166 -5.541 1.00 96.44 122 THR A N 1
ATOM 912 C CA . THR A 1 122 ? 12.790 1.805 -6.502 1.00 96.44 122 THR A CA 1
ATOM 913 C C . THR A 1 122 ? 12.911 1.212 -7.907 1.00 96.44 122 THR A C 1
ATOM 915 O O . THR A 1 122 ? 11.897 1.020 -8.586 1.00 96.44 122 THR A O 1
ATOM 918 N N . ARG A 1 123 ? 14.124 0.850 -8.338 1.00 97.12 123 ARG A N 1
ATOM 919 C CA . ARG A 1 123 ? 14.389 0.166 -9.609 1.00 97.12 123 ARG A CA 1
ATOM 920 C C . ARG A 1 123 ? 13.782 -1.236 -9.632 1.00 97.12 123 ARG A C 1
ATOM 922 O O . ARG A 1 123 ? 13.143 -1.598 -10.622 1.00 97.12 123 ARG A O 1
ATOM 929 N N . ASN A 1 124 ? 13.951 -2.011 -8.563 1.00 97.62 124 ASN A N 1
ATOM 930 C CA . ASN A 1 124 ? 13.396 -3.362 -8.463 1.00 97.62 124 ASN A CA 1
ATOM 931 C C . ASN A 1 124 ? 11.866 -3.340 -8.398 1.00 97.62 124 ASN A C 1
ATOM 933 O O . ASN A 1 124 ? 11.226 -4.082 -9.144 1.00 97.62 124 ASN A O 1
ATOM 937 N N . LEU A 1 125 ? 11.285 -2.428 -7.613 1.00 97.06 125 LEU A N 1
ATOM 938 C CA . LEU A 1 125 ? 9.841 -2.198 -7.574 1.00 97.06 125 LEU A CA 1
ATOM 939 C C . LEU A 1 125 ? 9.302 -1.833 -8.965 1.00 97.06 125 LEU A C 1
ATOM 941 O O . LEU A 1 125 ? 8.341 -2.438 -9.433 1.00 97.06 125 LEU A O 1
ATOM 945 N N . SER A 1 126 ? 9.955 -0.897 -9.661 1.00 95.25 126 SER A N 1
ATOM 946 C CA . SER A 1 126 ? 9.547 -0.480 -11.010 1.00 95.25 126 SER A CA 1
ATOM 947 C C . SER A 1 126 ? 9.607 -1.634 -12.011 1.00 95.25 126 SER A C 1
ATOM 949 O O . SER A 1 126 ? 8.675 -1.819 -12.792 1.00 95.25 126 SER A O 1
ATOM 951 N N . ARG A 1 127 ? 10.675 -2.444 -11.977 1.00 95.69 127 ARG A N 1
ATOM 952 C CA . ARG A 1 127 ? 10.818 -3.625 -12.841 1.00 95.69 127 ARG A CA 1
ATOM 953 C C . ARG A 1 127 ? 9.719 -4.653 -12.572 1.00 95.69 127 ARG A C 1
ATOM 955 O O . ARG A 1 127 ? 9.147 -5.180 -13.523 1.00 95.69 127 ARG A O 1
ATOM 962 N N . LEU A 1 128 ? 9.432 -4.928 -11.302 1.00 97.06 128 LEU A N 1
ATOM 963 C CA . LEU A 1 128 ? 8.403 -5.878 -10.888 1.00 97.06 128 LEU A CA 1
ATOM 964 C C . LEU A 1 128 ? 7.015 -5.430 -11.364 1.00 97.06 128 LEU A C 1
ATOM 966 O O . LEU A 1 128 ? 6.318 -6.195 -12.030 1.00 97.06 128 LEU A O 1
ATOM 970 N N . LEU A 1 129 ? 6.654 -4.166 -11.120 1.00 95.62 129 LEU A N 1
ATOM 971 C CA . LEU A 1 129 ? 5.371 -3.604 -11.552 1.00 95.62 129 LEU A CA 1
ATOM 972 C C . LEU A 1 129 ? 5.242 -3.544 -13.080 1.00 95.62 129 LEU A C 1
ATOM 974 O O . LEU A 1 129 ? 4.195 -3.902 -13.616 1.00 95.62 129 LEU A O 1
ATOM 978 N N . ALA A 1 130 ? 6.301 -3.151 -13.794 1.00 94.44 130 ALA A N 1
ATOM 979 C CA . ALA A 1 130 ? 6.309 -3.142 -15.257 1.00 94.44 130 ALA A CA 1
ATOM 980 C C . ALA A 1 130 ? 6.152 -4.554 -15.842 1.00 94.44 130 ALA A C 1
ATOM 982 O O . ALA A 1 130 ? 5.448 -4.733 -16.837 1.00 94.44 130 ALA A O 1
ATOM 983 N N . GLY A 1 131 ? 6.769 -5.555 -15.204 1.00 95.12 131 GLY A N 1
ATOM 984 C CA . GLY A 1 131 ? 6.608 -6.963 -15.556 1.00 95.12 131 GLY A CA 1
ATOM 985 C C . GLY A 1 131 ? 5.171 -7.442 -15.362 1.00 95.12 131 GLY A C 1
ATOM 986 O O . GLY A 1 131 ? 4.590 -8.012 -16.286 1.00 95.12 131 GLY A O 1
ATOM 987 N N . TYR A 1 132 ? 4.570 -7.144 -14.206 1.00 95.25 132 TYR A N 1
ATOM 988 C CA . TYR A 1 132 ? 3.175 -7.488 -13.919 1.00 95.25 132 TYR A CA 1
ATOM 989 C C . TYR A 1 132 ? 2.196 -6.820 -14.897 1.00 95.25 132 TYR A C 1
ATOM 991 O O . TYR A 1 132 ? 1.319 -7.478 -15.452 1.00 95.25 132 TYR A O 1
ATOM 999 N N . ALA A 1 133 ? 2.395 -5.530 -15.185 1.00 94.19 133 ALA A N 1
ATOM 1000 C CA . ALA A 1 133 ? 1.602 -4.779 -16.158 1.00 94.19 133 ALA A CA 1
ATOM 1001 C C . ALA A 1 133 ? 1.925 -5.133 -17.624 1.00 94.19 133 ALA A C 1
ATOM 1003 O 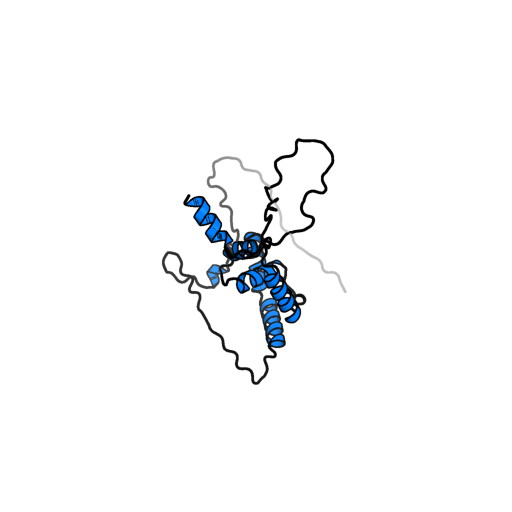O . ALA A 1 133 ? 1.293 -4.602 -18.537 1.00 94.19 133 ALA A O 1
ATOM 1004 N N . ARG A 1 134 ? 2.897 -6.029 -17.864 1.00 93.56 134 ARG A N 1
ATOM 1005 C CA . ARG A 1 134 ? 3.346 -6.475 -19.193 1.00 93.56 134 ARG A CA 1
ATOM 1006 C C . ARG A 1 134 ? 3.728 -5.307 -20.109 1.00 93.56 134 ARG A C 1
ATOM 1008 O O . ARG A 1 134 ? 3.465 -5.344 -21.312 1.00 93.56 134 ARG A O 1
ATOM 1015 N N . ILE A 1 135 ? 4.353 -4.276 -19.538 1.00 92.81 135 ILE A N 1
ATOM 1016 C CA . ILE A 1 135 ? 4.823 -3.110 -20.290 1.00 92.81 135 ILE A CA 1
ATOM 1017 C C . ILE A 1 135 ? 5.897 -3.572 -21.280 1.00 92.81 135 ILE A C 1
ATOM 1019 O O . ILE A 1 135 ? 6.921 -4.138 -20.897 1.00 92.81 135 ILE A O 1
ATOM 1023 N N . GLY A 1 136 ? 5.648 -3.333 -22.565 1.00 88.06 136 GLY A N 1
ATOM 1024 C CA . GLY A 1 136 ? 6.509 -3.730 -23.673 1.00 88.06 136 GLY A CA 1
ATOM 1025 C C . GLY A 1 136 ? 6.729 -2.591 -24.666 1.00 88.06 136 GLY A C 1
ATOM 1026 O O . GLY A 1 136 ? 6.348 -1.449 -24.434 1.00 88.06 136 GLY A O 1
ATOM 1027 N N . ARG A 1 137 ? 7.336 -2.901 -25.816 1.00 86.88 137 ARG A N 1
ATOM 1028 C CA . ARG A 1 137 ? 7.749 -1.893 -26.816 1.00 86.88 137 ARG A CA 1
ATOM 1029 C C . ARG A 1 137 ? 6.603 -1.046 -27.386 1.00 86.88 137 ARG A C 1
ATOM 1031 O O . ARG A 1 137 ? 6.857 0.054 -27.851 1.00 86.88 137 ARG A O 1
ATOM 1038 N N . ALA A 1 138 ? 5.376 -1.563 -27.367 1.00 90.19 138 ALA A N 1
ATOM 1039 C CA . ALA A 1 138 ? 4.183 -0.884 -27.874 1.00 90.19 138 ALA A CA 1
ATOM 1040 C C . ALA A 1 138 ? 3.313 -0.264 -26.760 1.00 90.19 138 ALA A C 1
ATOM 1042 O O . ALA A 1 138 ? 2.189 0.155 -27.020 1.00 90.19 138 ALA A O 1
ATOM 1043 N N . SER A 1 139 ? 3.792 -0.234 -25.513 1.00 89.62 139 SER A N 1
ATOM 1044 C CA . SER A 1 139 ? 3.045 0.334 -24.391 1.00 89.62 139 SER A CA 1
ATOM 1045 C C . SER A 1 139 ? 3.200 1.855 -24.336 1.00 89.62 139 SER A C 1
ATOM 1047 O O . SER A 1 139 ? 4.315 2.371 -24.333 1.00 89.62 139 SER A O 1
ATOM 1049 N N . LEU A 1 140 ? 2.080 2.570 -24.225 1.00 90.69 140 LEU A N 1
ATOM 1050 C CA . LEU A 1 140 ? 2.063 3.993 -23.889 1.00 90.69 140 LEU A CA 1
ATOM 1051 C C . LEU A 1 140 ? 2.047 4.147 -22.362 1.00 90.69 140 LEU A C 1
ATOM 1053 O O . LEU A 1 140 ? 1.100 3.709 -21.712 1.00 90.69 140 LEU A O 1
ATOM 1057 N N . VAL A 1 141 ? 3.081 4.770 -21.791 1.00 88.06 141 VAL A N 1
ATOM 1058 C CA . VAL A 1 141 ? 3.162 5.067 -20.351 1.00 88.06 141 VAL A CA 1
ATOM 1059 C C . VAL A 1 141 ? 2.931 6.560 -20.148 1.00 88.06 141 VAL A C 1
ATOM 1061 O O . VAL A 1 141 ? 3.773 7.377 -20.515 1.00 88.06 141 VAL A O 1
ATOM 1064 N N . LEU A 1 142 ? 1.780 6.914 -19.578 1.00 88.62 142 LEU A N 1
ATOM 1065 C CA . LEU A 1 142 ? 1.471 8.286 -19.180 1.00 88.62 142 LEU A CA 1
ATOM 1066 C C . LEU A 1 142 ? 2.006 8.527 -17.766 1.00 88.62 142 LEU A C 1
ATOM 1068 O O . LEU A 1 142 ? 1.786 7.711 -16.872 1.00 88.62 142 LEU A O 1
ATOM 1072 N N . PHE A 1 143 ? 2.696 9.646 -17.560 1.00 79.81 143 PHE A N 1
ATOM 1073 C CA . PHE A 1 143 ? 3.171 10.071 -16.247 1.00 79.81 143 PHE A CA 1
ATOM 1074 C C . PHE A 1 143 ? 2.842 11.547 -16.043 1.00 79.81 143 PHE A C 1
ATOM 1076 O O . PHE A 1 143 ? 3.017 12.347 -16.960 1.00 79.81 143 PHE A O 1
ATOM 1083 N N . ASP A 1 144 ? 2.390 11.891 -14.840 1.00 81.88 144 ASP A N 1
ATOM 1084 C CA . ASP A 1 144 ? 2.214 13.274 -14.410 1.00 81.88 144 ASP A CA 1
ATOM 1085 C C . ASP A 1 144 ? 3.325 13.651 -13.425 1.00 81.88 144 ASP A C 1
ATOM 1087 O O . ASP A 1 144 ? 3.632 12.903 -12.492 1.00 81.88 144 ASP A O 1
ATOM 1091 N N . ALA A 1 145 ? 3.947 14.806 -13.648 1.00 70.44 145 ALA A N 1
ATOM 1092 C CA . ALA A 1 145 ? 5.038 15.309 -12.830 1.00 70.44 145 ALA A CA 1
ATOM 1093 C C . ALA A 1 145 ? 4.549 16.500 -12.004 1.00 70.44 145 ALA A C 1
ATOM 1095 O O . ALA A 1 145 ? 4.414 17.614 -12.504 1.00 70.44 145 ALA A O 1
ATOM 1096 N N . TYR A 1 146 ? 4.352 16.278 -10.708 1.00 60.91 146 TYR A N 1
ATOM 1097 C CA . TYR A 1 146 ? 4.113 17.358 -9.759 1.00 60.91 146 TYR A CA 1
ATOM 1098 C C . TYR A 1 146 ? 5.441 17.792 -9.117 1.00 60.91 146 TYR A C 1
ATOM 1100 O O . TYR A 1 146 ? 6.168 16.949 -8.592 1.00 60.91 146 TYR A O 1
ATOM 1108 N N . ASP A 1 147 ? 5.768 19.093 -9.147 1.00 64.38 147 ASP A N 1
ATOM 1109 C CA . ASP A 1 147 ? 6.850 19.692 -8.343 1.00 64.38 147 ASP A CA 1
ATOM 1110 C C . ASP A 1 147 ? 6.277 19.994 -6.948 1.00 64.38 147 ASP A C 1
ATOM 1112 O O . ASP A 1 147 ? 5.523 20.965 -6.807 1.00 64.38 147 ASP A O 1
ATOM 1116 N N . PRO A 1 148 ? 6.572 19.189 -5.904 1.00 62.09 148 PRO A N 1
ATOM 1117 C CA . PRO A 1 148 ? 6.137 19.498 -4.556 1.00 62.09 148 PRO A CA 1
ATOM 1118 C C . PRO A 1 148 ? 6.996 20.648 -4.044 1.00 62.09 148 PRO A C 1
ATOM 1120 O O . PRO A 1 148 ? 7.966 20.453 -3.309 1.00 62.09 148 PRO A O 1
ATOM 1123 N N . VAL A 1 149 ? 6.645 21.870 -4.431 1.00 58.25 149 VAL A N 1
ATOM 1124 C CA . VAL A 1 149 ? 7.255 23.071 -3.875 1.00 58.25 149 VAL A CA 1
ATOM 1125 C C . VAL A 1 149 ? 6.814 23.191 -2.421 1.00 58.25 149 VAL A C 1
ATOM 1127 O O . VAL A 1 149 ? 5.872 23.907 -2.089 1.00 58.25 149 VAL A O 1
ATOM 1130 N N . LEU A 1 150 ? 7.507 22.483 -1.533 1.00 55.72 150 LEU A N 1
ATOM 1131 C CA . LEU A 1 150 ? 7.425 22.700 -0.099 1.00 55.72 150 LEU A CA 1
ATOM 1132 C C . LEU A 1 150 ? 8.046 24.066 0.175 1.00 55.72 150 LEU A C 1
ATOM 1134 O O . LEU A 1 150 ? 9.267 24.247 0.168 1.00 55.72 150 LEU A O 1
ATOM 1138 N N . ARG A 1 151 ? 7.172 25.052 0.345 1.00 59.81 151 ARG A N 1
ATOM 1139 C CA . ARG A 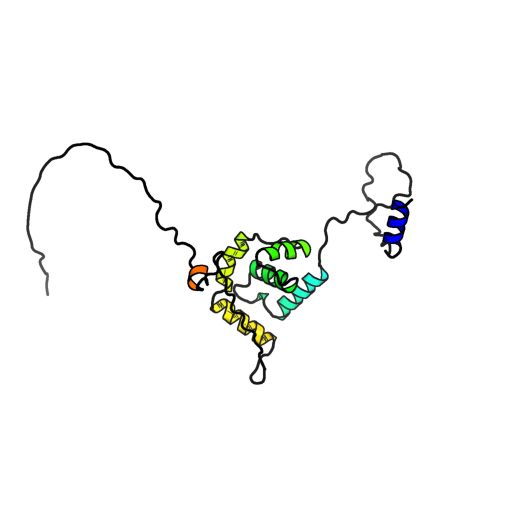1 151 ? 7.553 26.368 0.835 1.00 59.81 151 ARG A CA 1
ATOM 1140 C C . ARG A 1 151 ? 7.620 26.320 2.356 1.00 59.81 151 ARG A C 1
ATOM 1142 O O . ARG A 1 151 ? 6.790 25.668 2.991 1.00 59.81 151 ARG A O 1
ATOM 1149 N N . ASP A 1 152 ? 8.607 26.989 2.945 1.00 65.25 152 ASP A N 1
ATOM 1150 C CA . ASP A 1 152 ? 8.579 27.244 4.387 1.00 65.25 152 ASP A CA 1
ATOM 1151 C C . ASP A 1 152 ? 7.385 28.155 4.749 1.00 65.25 152 ASP A C 1
ATOM 1153 O O . ASP A 1 152 ? 6.695 28.691 3.875 1.00 65.25 152 ASP A O 1
ATOM 1157 N N . ARG A 1 153 ? 7.124 28.357 6.049 1.00 58.44 153 ARG A N 1
ATOM 1158 C CA . ARG A 1 153 ? 6.066 29.280 6.513 1.00 58.44 153 ARG A CA 1
ATOM 1159 C C . ARG A 1 153 ? 6.263 30.722 6.016 1.00 58.44 153 ARG A C 1
ATOM 1161 O O . ARG A 1 153 ? 5.337 31.516 6.106 1.00 58.44 153 ARG A O 1
ATOM 1168 N N . GLN A 1 154 ? 7.448 31.053 5.506 1.00 68.94 154 GLN A N 1
ATOM 1169 C CA . GLN A 1 154 ? 7.823 32.349 4.948 1.00 68.94 154 GLN A CA 1
ATOM 1170 C C . GLN A 1 154 ? 7.764 32.370 3.407 1.00 68.94 154 GLN A C 1
ATOM 1172 O O . GLN A 1 154 ? 8.171 33.351 2.788 1.00 68.94 154 GLN A O 1
ATOM 1177 N N . GLY A 1 155 ? 7.255 31.311 2.766 1.00 57.06 155 GLY A N 1
ATOM 1178 C CA . GLY A 1 155 ? 7.058 31.250 1.319 1.00 57.06 155 GLY A CA 1
ATOM 1179 C C . GLY A 1 155 ? 8.319 30.943 0.504 1.00 57.06 155 GLY A C 1
ATOM 1180 O O . GLY A 1 155 ? 8.246 30.939 -0.732 1.00 57.06 155 GLY A O 1
ATOM 1181 N N . ARG A 1 156 ? 9.465 30.663 1.135 1.00 68.00 156 ARG A N 1
ATOM 1182 C CA . ARG A 1 156 ? 10.719 30.345 0.432 1.00 68.00 156 ARG A CA 1
ATOM 1183 C C . ARG A 1 156 ? 10.725 28.898 -0.027 1.00 68.00 156 ARG A C 1
ATOM 1185 O O . ARG A 1 156 ? 10.333 28.004 0.718 1.00 68.00 156 ARG A O 1
ATOM 1192 N N . ARG A 1 157 ? 11.208 28.663 -1.252 1.00 55.25 157 ARG A N 1
ATOM 1193 C CA . ARG A 1 157 ? 11.436 27.309 -1.770 1.00 55.25 157 ARG A CA 1
ATOM 1194 C C . ARG A 1 157 ? 12.464 26.605 -0.886 1.00 55.25 157 ARG A C 1
ATOM 1196 O O . ARG A 1 157 ? 13.599 27.068 -0.784 1.00 55.25 157 ARG A O 1
ATOM 1203 N N . LEU A 1 158 ? 12.087 25.480 -0.286 1.00 57.03 158 LEU A N 1
ATOM 1204 C CA . LEU A 1 158 ? 13.059 24.580 0.318 1.00 57.03 158 LEU A CA 1
ATOM 1205 C C . LEU A 1 158 ? 13.714 23.774 -0.804 1.00 57.03 158 LEU A C 1
ATOM 1207 O O . LEU A 1 158 ? 13.065 22.974 -1.475 1.00 57.03 158 LEU A O 1
ATOM 1211 N N . SER A 1 159 ? 15.005 24.003 -1.035 1.00 54.94 159 SER A N 1
ATOM 1212 C CA . SER A 1 159 ? 15.784 23.187 -1.964 1.00 54.94 159 SER A CA 1
ATOM 1213 C C . SER A 1 159 ? 15.758 21.725 -1.511 1.00 54.94 159 SER A C 1
ATOM 1215 O O . SER A 1 159 ? 15.938 21.443 -0.326 1.00 54.94 159 SER A O 1
ATOM 1217 N N . ARG A 1 160 ? 15.594 20.788 -2.455 1.00 48.50 160 ARG A N 1
ATOM 1218 C CA . ARG A 1 160 ? 15.538 19.327 -2.220 1.00 48.50 160 ARG A CA 1
ATOM 1219 C C . ARG A 1 160 ? 16.682 18.800 -1.330 1.00 48.50 160 ARG A C 1
ATOM 1221 O O . ARG A 1 160 ? 16.479 17.852 -0.581 1.00 48.50 160 ARG A O 1
ATOM 1228 N N . ALA A 1 161 ? 17.845 19.455 -1.356 1.00 48.78 161 ALA A N 1
ATOM 1229 C CA . ALA A 1 161 ? 18.994 19.158 -0.497 1.00 48.78 161 ALA A CA 1
ATOM 1230 C C . ALA A 1 161 ? 18.733 19.395 1.008 1.00 48.78 161 ALA A C 1
ATOM 1232 O O . ALA A 1 161 ? 19.184 18.617 1.843 1.00 48.78 161 ALA A O 1
ATOM 1233 N N . GLY A 1 162 ? 17.960 20.422 1.375 1.00 46.81 162 GLY A N 1
ATOM 1234 C CA . GLY A 1 162 ? 17.695 20.771 2.778 1.00 46.81 162 GLY A CA 1
ATOM 1235 C C . GLY A 1 162 ? 16.696 19.848 3.481 1.00 46.81 162 GLY A C 1
ATOM 1236 O O . GLY A 1 162 ? 16.626 19.844 4.705 1.00 46.81 162 GLY A O 1
ATOM 1237 N N . LEU A 1 163 ? 15.931 19.055 2.721 1.00 51.28 163 LEU A N 1
ATOM 1238 C CA . LEU A 1 163 ? 14.924 18.137 3.262 1.00 51.28 163 LEU A CA 1
ATOM 1239 C C . LEU A 1 163 ? 15.514 16.764 3.635 1.00 51.28 163 LEU A C 1
ATOM 1241 O O . LEU A 1 163 ? 14.932 16.049 4.448 1.00 51.28 163 LEU A O 1
ATOM 1245 N N . LEU A 1 164 ? 16.659 16.400 3.044 1.00 42.09 164 LEU A N 1
ATOM 1246 C CA . LEU A 1 164 ? 17.337 15.114 3.259 1.00 42.09 164 LEU A CA 1
ATOM 1247 C C . LEU A 1 164 ? 18.570 15.222 4.166 1.00 42.09 164 LEU A C 1
ATOM 1249 O O . LEU A 1 164 ? 19.048 14.203 4.661 1.00 42.09 164 LEU A O 1
ATOM 1253 N N . GLN A 1 165 ? 19.055 16.435 4.452 1.00 38.44 165 GLN A N 1
ATOM 1254 C CA . GLN A 1 165 ? 20.088 16.642 5.460 1.00 38.44 165 GLN A CA 1
ATOM 1255 C C . GLN A 1 165 ? 19.449 16.604 6.857 1.00 38.44 165 GLN A C 1
ATOM 1257 O O . GLN A 1 165 ? 19.121 17.626 7.462 1.00 38.44 165 GLN A O 1
ATOM 1262 N N . GLY A 1 166 ? 19.263 15.394 7.388 1.00 36.78 166 GLY A N 1
ATOM 1263 C CA . GLY A 1 166 ? 19.179 15.216 8.831 1.00 36.78 166 GLY A CA 1
ATOM 1264 C C . GLY A 1 166 ? 20.383 15.913 9.460 1.00 36.78 166 GLY A C 1
ATOM 1265 O O . GLY A 1 166 ? 21.523 15.653 9.079 1.00 36.78 166 GLY A O 1
ATOM 1266 N N . LYS A 1 167 ? 20.109 16.856 10.364 1.00 36.47 167 LYS A N 1
ATOM 1267 C CA . LYS A 1 167 ? 21.100 17.572 11.167 1.00 36.47 167 LYS A CA 1
ATOM 1268 C C . LYS A 1 167 ? 22.126 16.564 11.684 1.00 36.47 167 LYS A C 1
ATOM 1270 O O . LYS A 1 167 ? 21.783 15.695 12.484 1.00 36.47 167 LYS A O 1
ATOM 1275 N N . THR A 1 168 ? 23.365 16.662 11.214 1.00 33.81 168 THR A N 1
ATOM 1276 C CA . THR A 1 168 ? 24.488 15.981 11.851 1.00 33.81 168 THR A CA 1
ATOM 1277 C C . THR A 1 168 ? 24.491 16.398 13.327 1.00 33.81 168 THR A C 1
ATOM 1279 O O . THR A 1 168 ? 24.365 17.593 13.617 1.00 33.81 168 THR A O 1
ATOM 1282 N N . PRO A 1 169 ? 24.563 15.464 14.290 1.00 40.53 169 PRO A N 1
ATOM 1283 C CA . PRO A 1 169 ? 24.758 15.832 15.681 1.00 40.53 169 PRO A CA 1
ATOM 1284 C C . PRO A 1 169 ? 26.204 16.318 15.810 1.00 40.53 169 PRO A C 1
ATOM 1286 O O . PRO A 1 169 ? 27.134 15.533 15.956 1.00 40.53 169 PRO A O 1
ATOM 1289 N N . GLY A 1 170 ? 26.395 17.624 15.646 1.00 31.05 170 GLY A N 1
ATOM 1290 C CA . GLY A 1 170 ? 27.690 18.284 15.688 1.00 31.05 170 GLY A CA 1
ATOM 1291 C C . GLY A 1 170 ? 27.748 19.272 16.840 1.00 31.05 170 GLY A C 1
ATOM 1292 O O . GLY A 1 170 ? 27.112 20.318 16.773 1.00 31.05 170 GLY A O 1
ATOM 1293 N N . ALA A 1 171 ? 28.553 18.903 17.836 1.00 32.62 171 ALA A N 1
ATOM 1294 C CA . ALA A 1 171 ? 29.103 19.703 18.927 1.00 32.62 171 ALA A CA 1
ATOM 1295 C C . ALA A 1 171 ? 28.111 20.219 19.981 1.00 32.62 171 ALA A C 1
ATOM 1297 O O . ALA A 1 171 ? 27.459 21.249 19.836 1.00 32.62 171 ALA A O 1
ATOM 1298 N N . ALA A 1 172 ? 28.088 19.502 21.108 1.00 36.78 172 ALA A N 1
ATOM 1299 C CA . ALA A 1 172 ? 27.764 20.091 22.394 1.00 36.78 172 ALA A CA 1
ATOM 1300 C C . ALA A 1 172 ? 28.696 21.286 22.645 1.00 36.78 172 ALA A C 1
ATOM 1302 O O . ALA A 1 172 ? 29.921 21.166 22.608 1.00 36.78 172 ALA A O 1
ATOM 1303 N N . ASP A 1 173 ? 28.075 22.435 22.872 1.00 34.66 173 ASP A N 1
ATOM 1304 C CA . ASP A 1 173 ? 28.694 23.677 23.299 1.00 34.66 173 ASP A CA 1
ATOM 1305 C C . ASP A 1 173 ? 29.145 23.500 24.760 1.00 34.66 173 ASP A C 1
ATOM 1307 O O . ASP A 1 173 ? 28.367 23.649 25.706 1.00 34.66 173 ASP A O 1
ATOM 1311 N N . HIS A 1 174 ? 30.387 23.055 24.962 1.00 41.84 174 HIS A N 1
ATOM 1312 C CA . HIS A 1 174 ? 30.983 23.012 26.290 1.00 41.84 174 HIS A CA 1
ATOM 1313 C C . HIS A 1 174 ? 31.452 24.412 26.685 1.00 41.84 174 HIS A C 1
ATOM 1315 O O . HIS A 1 174 ? 32.532 24.858 26.313 1.00 41.84 174 HIS A O 1
ATOM 1321 N N . GLY A 1 175 ? 30.635 25.058 27.514 1.00 31.31 175 GLY A N 1
ATOM 1322 C CA . GLY A 1 175 ? 31.106 25.592 28.791 1.00 31.31 175 GLY A CA 1
ATOM 1323 C C . GLY A 1 175 ? 32.183 26.670 28.718 1.00 31.31 175 GLY A C 1
ATOM 1324 O O . GLY A 1 175 ? 33.377 26.420 28.842 1.00 31.31 175 GLY A O 1
ATOM 1325 N N . ARG A 1 176 ? 31.700 27.904 28.643 1.00 30.55 176 ARG A N 1
ATOM 1326 C CA . ARG A 1 176 ? 32.389 29.154 28.959 1.00 30.55 176 ARG A CA 1
ATOM 1327 C C . ARG A 1 176 ? 33.111 29.137 30.324 1.00 30.55 176 ARG A C 1
ATOM 1329 O O . ARG A 1 176 ? 32.574 28.650 31.311 1.00 30.55 176 ARG A O 1
ATOM 1336 N N . ALA A 1 177 ? 34.215 29.891 30.343 1.00 33.31 177 ALA A N 1
ATOM 1337 C CA . ALA A 1 177 ? 34.890 30.573 31.460 1.00 33.31 177 ALA A CA 1
ATOM 1338 C C . ALA A 1 177 ? 35.982 29.826 32.247 1.00 33.31 177 ALA A C 1
ATOM 1340 O O . ALA A 1 177 ? 35.751 29.054 33.170 1.00 33.31 177 ALA A O 1
ATOM 1341 N N . ALA A 1 178 ? 37.208 30.241 31.925 1.00 33.56 178 ALA A N 1
ATOM 1342 C CA . ALA A 1 178 ? 38.408 30.138 32.730 1.00 33.56 178 ALA A CA 1
ATOM 1343 C C . ALA A 1 178 ? 38.296 30.903 34.060 1.00 33.56 178 ALA A C 1
ATOM 1345 O O . ALA A 1 178 ? 37.822 32.039 34.085 1.00 33.56 178 ALA A O 1
ATOM 1346 N N . HIS A 1 179 ? 38.870 30.341 35.128 1.00 33.44 179 HIS A N 1
ATOM 1347 C CA . HIS A 1 179 ? 39.496 31.133 36.187 1.00 33.44 179 HIS A CA 1
ATOM 1348 C C . HIS A 1 179 ? 40.589 30.352 36.945 1.00 33.44 179 HIS A C 1
ATOM 1350 O O . HIS A 1 179 ? 40.311 29.396 37.652 1.00 33.44 179 HIS A O 1
ATOM 1356 N N . ARG A 1 180 ? 41.813 30.892 36.826 1.00 30.70 180 ARG A N 1
ATOM 1357 C CA . ARG A 1 180 ? 42.897 31.045 37.823 1.00 30.70 180 ARG A CA 1
ATOM 1358 C C . ARG A 1 180 ? 43.622 29.843 38.478 1.00 30.70 180 ARG A C 1
ATOM 1360 O O . ARG A 1 180 ? 43.047 29.143 39.296 1.00 30.70 180 ARG A O 1
ATOM 1367 N N . ARG A 1 181 ? 44.965 29.956 38.340 1.00 32.44 181 ARG A N 1
ATOM 1368 C CA . ARG A 1 181 ? 46.079 29.671 39.289 1.00 32.44 181 ARG A CA 1
ATOM 1369 C C . ARG A 1 181 ? 46.418 28.192 39.510 1.00 32.44 181 ARG A C 1
ATOM 1371 O O . ARG A 1 181 ? 45.528 27.379 39.641 1.00 32.44 181 ARG A O 1
ATOM 1378 N N . ASP A 1 182 ? 47.666 27.748 39.613 1.00 29.89 182 ASP A N 1
ATOM 1379 C CA . ASP A 1 182 ? 49.005 28.352 39.608 1.00 29.89 182 ASP A CA 1
ATOM 1380 C C . ASP A 1 182 ? 50.018 27.206 39.369 1.00 29.89 182 ASP A C 1
ATOM 1382 O O . ASP A 1 182 ? 49.685 26.036 39.558 1.00 29.89 182 ASP A O 1
ATOM 1386 N N . ARG A 1 183 ? 51.281 27.585 39.112 1.00 31.77 183 ARG A N 1
ATOM 1387 C CA . ARG A 1 183 ? 52.533 26.846 39.408 1.00 31.77 183 ARG A CA 1
ATOM 1388 C C . ARG A 1 183 ? 53.211 26.036 38.279 1.00 31.77 183 ARG A C 1
ATOM 1390 O O . ARG A 1 183 ? 52.817 24.946 37.894 1.00 31.77 183 ARG A O 1
ATOM 1397 N N . VAL A 1 184 ? 54.341 26.597 37.855 1.00 34.91 184 VAL A N 1
ATOM 1398 C CA . VAL A 1 184 ? 55.516 26.043 37.139 1.00 34.91 184 VAL A CA 1
ATOM 1399 C C . VAL A 1 184 ? 56.687 26.071 38.169 1.00 34.91 184 VAL A C 1
ATOM 1401 O O . VAL A 1 184 ? 56.479 26.727 39.201 1.00 34.91 184 VAL A O 1
ATOM 1404 N N . PRO A 1 185 ? 57.916 25.508 37.991 1.00 49.69 185 PRO A N 1
ATOM 1405 C CA . PRO A 1 185 ? 58.528 24.648 36.943 1.00 49.69 185 PRO A CA 1
ATOM 1406 C C . PRO A 1 185 ? 59.261 23.388 37.488 1.00 49.69 185 PRO A C 1
ATOM 1408 O O . PRO A 1 185 ? 59.405 23.223 38.694 1.00 49.69 185 PRO A O 1
ATOM 1411 N N . SER A 1 186 ? 59.859 22.561 36.608 1.00 33.91 186 SER A N 1
ATOM 1412 C CA . SER A 1 186 ? 61.333 22.337 36.610 1.00 33.91 186 SER A CA 1
ATOM 1413 C C . SER A 1 186 ? 61.854 21.374 35.511 1.00 33.91 186 SER A C 1
ATOM 1415 O O . SER A 1 186 ? 61.473 20.217 35.428 1.00 33.91 186 SER A O 1
ATOM 1417 N N . THR A 1 187 ? 62.731 21.937 34.662 1.00 34.28 187 THR A N 1
ATOM 1418 C CA . THR A 1 187 ? 64.035 21.457 34.121 1.00 34.28 187 THR A CA 1
ATOM 1419 C C . THR A 1 187 ? 64.310 20.025 33.620 1.00 34.28 187 THR A C 1
ATOM 1421 O O . THR A 1 187 ? 64.186 19.058 34.355 1.00 34.28 187 THR A O 1
ATOM 1424 N N . GLY A 1 188 ? 64.989 19.973 32.453 1.00 34.09 188 GLY A N 1
ATOM 1425 C CA . GLY A 1 188 ? 66.041 18.993 32.088 1.00 34.09 188 GLY A CA 1
ATOM 1426 C C . GLY A 1 188 ? 65.887 18.431 30.660 1.00 34.09 188 GLY A C 1
ATOM 1427 O O . GLY A 1 188 ? 65.029 17.594 30.447 1.00 34.09 188 GLY A O 1
ATOM 1428 N N . ARG A 1 189 ? 66.487 18.982 29.590 1.00 34.31 189 ARG A N 1
ATOM 1429 C CA . ARG A 1 189 ? 67.897 18.960 29.108 1.00 34.31 189 ARG A CA 1
ATOM 1430 C C . ARG A 1 189 ? 68.334 17.639 28.423 1.00 34.31 189 ARG A C 1
ATOM 1432 O O . ARG A 1 189 ? 68.512 16.637 29.095 1.00 34.31 189 ARG A O 1
ATOM 1439 N N . GLY A 1 190 ? 68.693 17.749 27.129 1.00 33.72 190 GLY A N 1
ATOM 1440 C CA . GLY A 1 190 ? 69.651 16.893 26.383 1.00 33.72 190 GLY A CA 1
ATOM 1441 C C . GLY A 1 190 ? 69.033 15.759 25.547 1.00 33.72 190 GLY A C 1
ATOM 1442 O O . GLY A 1 190 ? 68.007 15.230 25.927 1.00 33.72 190 GLY A O 1
ATOM 1443 N N . PHE A 1 191 ? 69.565 15.295 24.411 1.00 37.50 191 PHE A N 1
ATOM 1444 C CA . PHE A 1 191 ? 70.724 15.639 23.575 1.00 37.50 191 PHE A CA 1
ATOM 1445 C C . PHE A 1 191 ? 70.529 14.968 22.185 1.00 37.50 191 PHE A C 1
ATOM 1447 O O . PHE A 1 191 ? 69.730 14.048 22.038 1.00 37.50 191 PHE A O 1
ATOM 1454 N N . ARG A 1 192 ? 71.272 15.440 21.174 1.00 39.16 192 ARG A N 1
ATOM 1455 C CA . ARG A 1 192 ? 71.377 14.930 19.784 1.00 39.16 192 ARG A CA 1
ATOM 1456 C C . ARG A 1 192 ? 72.019 13.527 19.657 1.00 39.16 192 ARG A C 1
ATOM 1458 O O . ARG A 1 192 ? 72.873 13.194 20.466 1.00 39.16 192 ARG A O 1
ATOM 1465 N N . GLY A 1 193 ? 71.784 12.862 18.511 1.00 37.16 193 GLY A N 1
ATOM 1466 C CA . GLY A 1 193 ? 72.706 11.902 17.845 1.00 37.16 193 GLY A CA 1
ATOM 1467 C C . GLY A 1 193 ? 71.995 10.636 17.328 1.00 37.16 193 GLY A C 1
ATOM 1468 O O . GLY A 1 193 ? 71.478 9.887 18.137 1.00 37.16 193 GLY A O 1
ATOM 1469 N N . GLN A 1 194 ? 71.693 10.477 16.029 1.00 39.97 194 GLN A N 1
ATOM 1470 C CA . GLN A 1 194 ? 72.520 10.021 14.881 1.00 39.97 194 GLN A CA 1
ATOM 1471 C C . GLN A 1 194 ? 72.794 8.497 14.791 1.00 39.97 194 GLN A C 1
ATOM 1473 O O . GLN A 1 194 ? 73.188 7.868 15.762 1.00 39.97 194 GLN A O 1
ATOM 1478 N N . ALA A 1 195 ? 72.691 8.010 13.541 1.00 40.09 195 ALA A N 1
ATOM 1479 C CA . ALA A 1 195 ? 73.186 6.761 12.931 1.00 40.09 195 ALA A CA 1
ATOM 1480 C C . ALA A 1 195 ? 72.327 5.469 12.987 1.00 40.09 195 ALA A C 1
ATOM 1482 O O . ALA A 1 195 ? 72.143 4.840 14.023 1.00 40.09 195 ALA A O 1
ATOM 1483 N N . ARG A 1 196 ? 71.893 5.020 11.794 1.00 52.69 196 ARG A N 1
ATOM 1484 C CA . ARG A 1 196 ? 71.477 3.640 11.468 1.00 52.69 196 ARG A CA 1
ATOM 1485 C C . ARG A 1 196 ? 72.579 2.970 10.628 1.00 52.69 196 ARG A C 1
ATOM 1487 O O . ARG A 1 196 ? 73.031 3.613 9.679 1.00 52.69 196 ARG A O 1
ATOM 1494 N N . PRO A 1 197 ? 72.952 1.702 10.874 1.00 63.31 197 PRO A N 1
ATOM 1495 C CA . PRO A 1 197 ? 73.795 0.938 9.960 1.00 63.31 197 PRO A CA 1
ATOM 1496 C C . PRO A 1 197 ? 72.965 0.048 9.009 1.00 63.31 197 PRO A C 1
ATOM 1498 O O . PRO A 1 197 ? 71.890 -0.435 9.363 1.00 63.31 197 PRO A O 1
ATOM 1501 N N . ARG A 1 198 ? 73.483 -0.161 7.789 1.00 53.81 198 ARG A N 1
ATOM 1502 C CA . ARG A 1 198 ? 73.076 -1.215 6.833 1.00 53.81 198 ARG A CA 1
ATOM 1503 C C . ARG A 1 198 ? 73.723 -2.559 7.213 1.00 53.81 198 ARG A C 1
ATOM 1505 O O . ARG A 1 198 ? 74.817 -2.526 7.776 1.00 53.81 198 ARG A O 1
ATOM 1512 N N . PRO A 1 199 ? 73.164 -3.700 6.770 1.00 64.94 199 PRO A N 1
ATOM 1513 C CA . PRO A 1 199 ? 73.957 -4.909 6.554 1.00 64.94 199 PRO A CA 1
ATOM 1514 C C . PRO A 1 199 ? 73.889 -5.457 5.099 1.00 64.94 199 PRO A C 1
ATOM 1516 O O . PRO A 1 199 ? 73.002 -5.046 4.348 1.00 64.94 199 PRO A O 1
ATOM 1519 N N . PRO A 1 200 ? 74.839 -6.338 4.703 1.00 69.50 200 PRO A N 1
ATOM 1520 C CA . PRO A 1 200 ? 75.082 -6.832 3.330 1.00 69.50 200 PRO A CA 1
ATOM 1521 C C . PRO A 1 200 ? 74.712 -8.334 3.170 1.00 69.50 200 PRO A C 1
ATOM 1523 O O . PRO A 1 200 ? 74.181 -8.905 4.129 1.00 69.50 200 PRO A O 1
ATOM 1526 N N . PRO A 1 201 ? 75.127 -9.035 2.089 1.00 66.25 201 PRO A N 1
ATOM 1527 C CA . PRO A 1 201 ? 75.461 -8.597 0.724 1.00 66.25 201 PRO A CA 1
ATOM 1528 C C . PRO A 1 201 ? 74.305 -8.758 -0.278 1.00 66.25 201 PRO A C 1
ATOM 1530 O O . PRO A 1 201 ? 73.422 -9.615 -0.056 1.00 66.25 201 PRO A O 1
#

Secondary structure (DSSP, 8-state):
-HHHHHHHHHHTTPPP---TT-S-----S------TT------------HHHHHHHHHHHHHHTGGGSTT--HHHHHHHHHHHH----TTTHHHHHHHTT--PPPHHHHHHHHHHHTSHHHHHHHHHHHHHHTT--TT------------B-TTS-B--HHHHH-------------------------------------

Radius of gyration: 34.74 Å; chains: 1; bounding box: 118×55×68 Å

Sequence (201 aa):
MLKEVARQRLNAGQLSFDLLGLNSENDAGSAPQEPAGTGCVAPIASNRMGVLLEALEVAWKAVGLDRLDGADEVFRQLVTARLIEPTSKQDSLRVLTEAGLSPVSYATVKRHLPSYAAEDFTRNLSRLLAGYARIGRASLVLFDAYDPVLRDRQGRRLSRAGLLQGKTPGAADHGRAAHRRDRVPSTGRGFRGQARPRPPP

Foldseek 3Di:
DVVVVVVCVVCVPDDDDDPPPPPDPPPDDDDDDDDPDPPPDDDDPDDALVVLVVVLVVVCVLLPVVVQPLCDPLVVLQVSLCVQPVDDLQCSCVSCVNNVHHHDDSVVNVVSVVVCVDPVSVVSVVVSNCVSVVPDPPDDDDDDDDDPQPADVVRDGDDPVNVPPDPDPDDDPDDDDDDDDDDDDDDDDDDDDDDDDDDDD